Protein AF-A0A1Q9VTN0-F1 (afdb_monomer)

Secondary structure (DSSP, 8-state):
---------------------------------------------------------------PPPP-HHHHHHHHHHHHHHHHHHHHHHTT------S-S--TTHHHHHHHHHHHHHHHHHHHHHHHS----TTS----HHHHHHHHHHHHHHHHHHHHHHHH-HHHHHHHHHHHHHHHHS--TT--------

pLDDT: mean 72.13, std 16.42, range [38.53, 97.12]

Sequence (194 aa):
MKIARSTRGAAAPSRADGAAAPAEGAAADAATTGGPTDADLVDAATTDASSSDAATRDDDAVPAARPSRRLEVGSALVALAVLGTLAFLARRIEVRAETGGIDPRWWPELLGTVGAALAVALLVVAVVRPSDRGDLEATTRSGVVRLVATVALAAGYLVLWPLVGFLVATPVFLLAAVVLFAPAAGGRSSSSRC

Solvent-accessible surface area (backbone atoms only — not comparable to full-atom values): 12958 Å² total; per-residue (Å²): 138,85,84,84,80,81,89,80,75,93,79,88,85,75,93,75,88,84,76,92,77,85,91,80,90,81,90,80,85,85,83,90,79,89,83,88,80,79,88,84,83,83,82,83,88,85,93,72,86,80,80,77,78,78,67,80,73,71,79,79,70,71,75,76,62,79,83,54,68,68,57,53,46,48,51,22,50,51,46,28,52,54,22,44,48,44,30,55,53,31,73,66,64,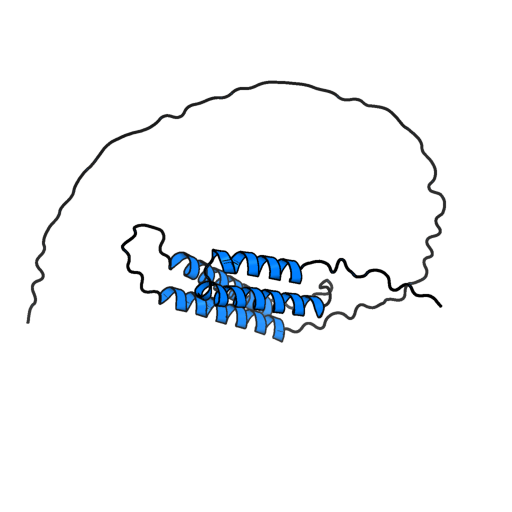84,73,85,86,78,67,100,63,85,60,81,46,53,60,50,32,51,52,12,49,55,45,24,52,50,20,50,51,48,36,50,46,56,71,73,49,83,82,83,58,94,83,54,77,62,86,47,71,67,57,54,52,51,49,54,51,51,52,52,49,52,53,48,44,66,63,43,25,84,76,63,36,66,84,55,36,48,58,54,48,50,53,51,50,48,66,72,66,48,73,77,91,70,78,73,76,85,82,71,88,130

Radius of gyration: 32.2 Å; Cα contacts (8 Å, |Δi|>4): 75; chains: 1; bounding box: 93×88×57 Å

Foldseek 3Di:
DDDDDDDDDDDDDDDDDDDDDDDDDDDDDDYDDDDDDDDDDDDDDDPDDPPPPPPPPDDPPVPQADDDLVVQLVVLVVQLVVLLVQLVVLVVDDDPPPDPDDDPSVVSNVSSVVSNVVSVVSNCCSVPDDDPCPPDDHPDPLNVVLVVQLVVLVVVLVVVCVVPHDVVSPVVSVVSVCVSPPDPPPPPDPPDDD

Mean predicted aligned error: 18.16 Å

Structure (mmCIF, N/CA/C/O backbone):
data_AF-A0A1Q9VTN0-F1
#
_entry.id   AF-A0A1Q9VTN0-F1
#
loop_
_atom_site.group_PDB
_atom_site.id
_atom_site.type_symbol
_atom_site.label_atom_id
_atom_site.label_alt_id
_atom_site.label_comp_id
_atom_site.label_asym_id
_atom_site.label_entity_id
_atom_site.label_seq_id
_atom_site.pdbx_PDB_ins_code
_atom_site.Cartn_x
_atom_site.Cartn_y
_atom_site.Cartn_z
_atom_site.occupancy
_atom_site.B_iso_or_equiv
_atom_site.auth_seq_id
_atom_site.auth_comp_id
_atom_site.auth_asym_id
_atom_site.auth_atom_id
_atom_site.pdbx_PDB_model_num
ATOM 1 N N . MET A 1 1 ? -37.278 41.229 3.502 1.00 48.78 1 MET A N 1
ATOM 2 C CA . MET A 1 1 ? -37.476 40.739 4.884 1.00 48.78 1 MET A CA 1
ATOM 3 C C . MET A 1 1 ? -36.096 40.618 5.525 1.00 48.78 1 MET A C 1
ATOM 5 O O . MET A 1 1 ? -35.275 39.852 5.043 1.00 48.78 1 MET A O 1
ATOM 9 N N . LYS A 1 2 ? -35.778 41.523 6.455 1.00 49.03 2 LYS A N 1
ATOM 10 C CA . LYS A 1 2 ? -34.419 41.894 6.887 1.00 49.03 2 LYS A CA 1
ATOM 11 C C . LYS A 1 2 ? -34.169 41.270 8.262 1.00 49.03 2 LYS A C 1
ATOM 13 O O . LYS A 1 2 ? -34.766 41.714 9.235 1.00 49.03 2 LYS A O 1
ATOM 18 N N . ILE A 1 3 ? -33.358 40.215 8.335 1.00 59.81 3 ILE A N 1
ATOM 19 C CA . ILE A 1 3 ? -33.050 39.538 9.602 1.00 59.81 3 ILE A CA 1
ATOM 20 C C . ILE A 1 3 ? -31.808 40.196 10.203 1.00 59.81 3 ILE A C 1
ATOM 22 O O . ILE A 1 3 ? -30.694 40.028 9.711 1.00 59.81 3 ILE A O 1
ATOM 26 N N . ALA A 1 4 ? -32.030 40.982 11.256 1.00 65.38 4 ALA A N 1
ATOM 27 C CA . ALA A 1 4 ? -30.999 41.577 12.090 1.00 65.38 4 ALA A CA 1
ATOM 28 C C . ALA A 1 4 ? -30.293 40.481 12.905 1.00 65.38 4 ALA A C 1
ATOM 30 O O . ALA A 1 4 ? -30.914 39.846 13.758 1.00 65.38 4 ALA A O 1
ATOM 31 N N . ARG A 1 5 ? -28.995 40.255 12.665 1.00 66.88 5 ARG A N 1
ATOM 32 C CA . ARG A 1 5 ? -28.153 39.474 13.582 1.00 66.88 5 ARG A CA 1
ATOM 33 C C . ARG A 1 5 ? -27.449 40.413 14.548 1.00 66.88 5 ARG A C 1
ATOM 35 O O . ARG A 1 5 ? -26.605 41.216 14.170 1.00 66.88 5 ARG A O 1
ATOM 42 N N . SER A 1 6 ? -27.882 40.279 15.794 1.00 71.00 6 SER A N 1
ATOM 43 C CA . SER A 1 6 ? -27.373 40.907 17.002 1.00 71.00 6 SER A CA 1
ATOM 44 C C . SER A 1 6 ? -25.897 40.570 17.223 1.00 71.00 6 SER A C 1
ATOM 46 O O . SER A 1 6 ? -25.513 39.407 17.318 1.00 71.00 6 SER A O 1
ATOM 48 N N . THR A 1 7 ? -25.089 41.620 17.321 1.00 71.00 7 THR A N 1
ATOM 49 C CA . THR A 1 7 ? -23.728 41.630 17.854 1.00 71.00 7 THR A CA 1
ATOM 50 C C . THR A 1 7 ? -23.779 41.466 19.373 1.00 71.00 7 THR A C 1
ATOM 52 O O . THR A 1 7 ? -24.263 42.348 20.083 1.00 71.00 7 THR A O 1
ATOM 55 N N . ARG A 1 8 ? -23.285 40.339 19.881 1.00 64.00 8 ARG A N 1
ATOM 56 C CA . ARG A 1 8 ? -23.094 40.061 21.311 1.00 64.00 8 ARG A CA 1
ATOM 57 C C . ARG A 1 8 ? -21.925 39.077 21.381 1.00 64.00 8 ARG A C 1
ATOM 59 O O . ARG A 1 8 ? -21.977 38.063 20.705 1.00 64.00 8 ARG A O 1
ATOM 66 N N . GLY A 1 9 ? -20.826 39.272 22.082 1.00 61.34 9 GLY A N 1
ATOM 67 C CA . GLY A 1 9 ? -20.302 40.320 22.939 1.00 61.34 9 GLY A CA 1
ATOM 68 C C . GLY A 1 9 ? -18.912 39.804 23.325 1.00 61.34 9 GLY A C 1
ATOM 69 O O . GLY A 1 9 ? -18.735 38.600 23.508 1.00 61.34 9 GLY A O 1
ATOM 70 N N . ALA A 1 10 ? -17.920 40.686 23.349 1.00 58.38 10 ALA A N 1
ATOM 71 C CA . ALA A 1 10 ? -16.559 40.355 23.735 1.00 58.38 10 ALA A CA 1
ATOM 72 C C . ALA A 1 10 ? -16.514 39.811 25.174 1.00 58.38 10 ALA A C 1
ATOM 74 O O . ALA A 1 10 ? -17.055 40.433 26.085 1.00 58.38 10 ALA A O 1
ATOM 75 N N . ALA A 1 11 ? -15.829 38.687 25.370 1.00 59.50 11 ALA A N 1
ATOM 76 C CA . ALA A 1 11 ? -15.400 38.213 26.678 1.00 59.50 11 ALA A CA 1
ATOM 77 C C . ALA A 1 11 ? -13.959 37.707 26.550 1.00 59.50 11 ALA A C 1
ATOM 79 O O . ALA A 1 11 ? -13.711 36.594 26.095 1.00 59.50 11 ALA A O 1
ATOM 80 N N . ALA A 1 12 ? -13.013 38.574 26.913 1.00 60.06 12 ALA A N 1
ATOM 81 C CA . ALA A 1 12 ? -11.648 38.192 27.241 1.00 60.06 12 ALA A CA 1
ATOM 82 C C . ALA A 1 12 ? -11.603 37.756 28.711 1.00 60.06 12 ALA A C 1
ATOM 84 O O . ALA A 1 12 ? -12.126 38.456 29.579 1.00 60.06 12 ALA A O 1
ATOM 85 N N . PRO A 1 13 ? -11.004 36.598 28.986 1.00 62.84 13 PRO A N 1
ATOM 86 C CA . PRO A 1 13 ? -10.074 36.469 30.111 1.00 62.84 13 PRO A CA 1
ATOM 87 C C . PRO A 1 13 ? -8.871 35.603 29.681 1.00 62.84 13 PRO A C 1
ATOM 89 O O . PRO A 1 13 ? -8.958 34.841 28.729 1.00 62.84 13 PRO A O 1
ATOM 92 N N . SER A 1 14 ? -7.701 35.585 30.295 1.00 65.06 14 SER A N 1
ATOM 93 C CA . SER A 1 14 ? -7.085 36.273 31.420 1.00 65.06 14 SER A CA 1
ATOM 94 C C . SER A 1 14 ? -5.605 35.909 31.271 1.00 65.06 14 SER A C 1
ATOM 96 O O . SER A 1 14 ? -5.289 34.748 31.009 1.00 65.06 14 SER A O 1
ATOM 98 N N . ARG A 1 15 ? -4.694 36.873 31.415 1.00 58.28 15 ARG A N 1
ATOM 99 C CA . ARG A 1 15 ? -3.273 36.568 31.626 1.00 58.28 15 ARG A CA 1
ATOM 100 C C . ARG A 1 15 ? -3.126 35.807 32.950 1.00 58.28 15 ARG A C 1
ATOM 102 O O . ARG A 1 15 ? -3.655 36.253 33.962 1.00 58.28 15 ARG A O 1
ATOM 109 N N . ALA A 1 16 ? -2.403 34.699 32.910 1.00 59.84 16 ALA A N 1
ATOM 110 C CA . ALA A 1 16 ? -1.631 34.127 34.010 1.00 59.84 16 ALA A CA 1
ATOM 111 C C . ALA A 1 16 ? -0.371 33.581 33.315 1.00 59.84 16 ALA A C 1
ATOM 113 O O . ALA A 1 16 ? -0.488 32.734 32.435 1.00 59.84 16 ALA A O 1
ATOM 114 N N . ASP A 1 17 ? 0.773 34.261 33.344 1.00 57.09 17 ASP A N 1
ATOM 115 C CA . ASP A 1 17 ? 1.704 34.448 34.466 1.00 57.09 17 ASP A CA 1
ATOM 116 C C . ASP A 1 17 ? 2.084 33.132 35.159 1.00 57.09 17 ASP A C 1
ATOM 118 O O . ASP A 1 17 ? 1.274 32.506 35.837 1.00 57.09 17 ASP A O 1
ATOM 122 N N . GLY A 1 18 ? 3.360 32.765 34.999 1.00 51.12 18 GLY A N 1
ATOM 123 C CA . GLY A 1 18 ? 4.047 31.680 35.704 1.00 51.12 18 GLY A CA 1
ATOM 124 C C . GLY A 1 18 ? 4.436 30.524 34.776 1.00 51.12 18 GLY A C 1
ATOM 125 O O . GLY A 1 18 ? 3.605 29.993 34.058 1.00 51.12 18 GLY A O 1
ATOM 126 N N . ALA A 1 19 ? 5.669 30.040 34.718 1.00 52.41 19 ALA A N 1
ATOM 127 C CA . ALA A 1 19 ? 6.903 30.433 35.371 1.00 52.41 19 ALA A CA 1
ATOM 128 C C . ALA A 1 19 ? 8.048 29.818 34.552 1.00 52.41 19 ALA A C 1
ATOM 130 O O . ALA A 1 19 ? 7.946 28.686 34.078 1.00 52.41 19 ALA A O 1
ATOM 131 N N . ALA A 1 20 ? 9.130 30.572 34.387 1.00 50.91 20 ALA A N 1
ATOM 132 C CA . ALA A 1 20 ? 10.398 30.043 33.918 1.00 50.91 20 ALA A CA 1
ATOM 133 C C . ALA A 1 20 ? 10.937 29.037 34.948 1.00 50.91 20 ALA A C 1
ATOM 135 O O . ALA A 1 20 ? 11.020 29.360 36.133 1.00 50.91 20 ALA A O 1
ATOM 136 N N . ALA A 1 21 ? 11.320 27.846 34.489 1.00 54.28 21 ALA A N 1
ATOM 137 C CA . ALA A 1 21 ? 12.170 26.929 35.238 1.00 54.28 21 ALA A CA 1
ATOM 138 C C . ALA A 1 21 ? 13.562 26.898 34.574 1.00 54.28 21 ALA A C 1
ATOM 140 O O . ALA A 1 21 ? 13.644 26.947 33.343 1.00 54.28 21 ALA A O 1
ATOM 141 N N . PRO A 1 22 ? 14.642 26.899 35.373 1.00 61.69 22 PRO A N 1
ATOM 142 C CA . PRO A 1 22 ? 15.994 27.198 34.923 1.00 61.69 22 PRO A CA 1
ATOM 143 C C . PRO A 1 22 ? 16.691 26.017 34.244 1.00 61.69 22 PRO A C 1
ATOM 145 O O . PRO A 1 22 ? 16.379 24.850 34.465 1.00 61.69 22 PRO A O 1
ATOM 148 N N . ALA A 1 23 ? 17.690 26.380 33.443 1.00 53.25 23 ALA A N 1
ATOM 149 C CA . ALA A 1 23 ? 18.749 25.506 32.983 1.00 53.25 23 ALA A CA 1
ATOM 150 C C . ALA A 1 23 ? 19.682 25.132 34.149 1.00 53.25 23 ALA A C 1
ATOM 152 O O . ALA A 1 23 ? 20.213 26.007 34.830 1.00 53.25 23 ALA A O 1
ATOM 153 N N . GLU A 1 24 ? 19.915 23.836 34.314 1.00 52.59 24 GLU A N 1
ATOM 154 C CA . GLU A 1 24 ? 20.944 23.215 35.154 1.00 52.59 24 GLU A CA 1
ATOM 155 C C . GLU A 1 24 ? 21.446 22.038 34.286 1.00 52.59 24 GLU A C 1
ATOM 157 O O . GLU A 1 24 ? 20.656 21.191 33.887 1.00 52.59 24 GLU A O 1
ATOM 162 N N . GLY A 1 25 ? 22.664 21.964 33.748 1.00 50.94 25 GLY A N 1
ATOM 163 C CA . GLY A 1 25 ? 23.934 22.473 34.236 1.00 50.94 25 GLY A CA 1
ATOM 164 C C . GLY A 1 25 ? 24.665 21.358 34.981 1.00 50.94 25 GLY A C 1
ATOM 165 O O . GLY A 1 25 ? 24.693 21.392 36.198 1.00 50.94 25 GLY A O 1
ATOM 166 N N . ALA A 1 26 ? 25.254 20.382 34.279 1.00 49.38 26 ALA A N 1
ATOM 167 C CA . ALA A 1 26 ? 26.279 19.510 34.863 1.00 49.38 26 ALA A CA 1
ATOM 168 C C . ALA A 1 26 ? 27.157 18.871 33.777 1.00 49.38 26 ALA A C 1
ATOM 170 O O . ALA A 1 26 ? 26.822 17.853 33.174 1.00 49.38 26 ALA A O 1
ATOM 171 N N . ALA A 1 27 ? 28.296 19.517 33.544 1.00 50.50 27 ALA A N 1
ATOM 172 C CA . ALA A 1 27 ? 29.502 18.902 33.022 1.00 50.50 27 ALA A CA 1
ATOM 173 C C . ALA A 1 27 ? 30.179 18.062 34.123 1.00 50.50 27 ALA A C 1
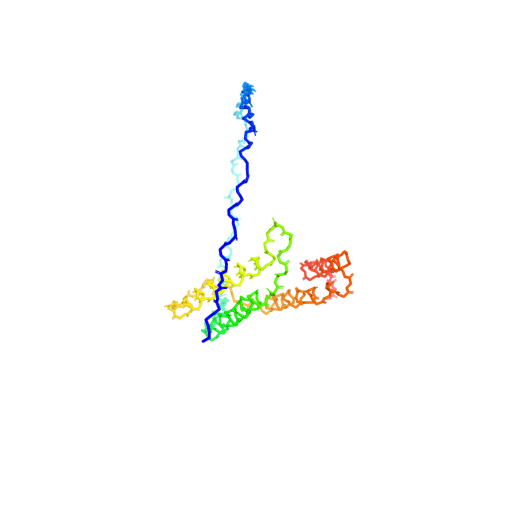ATOM 175 O O . ALA A 1 27 ? 30.246 18.508 35.266 1.00 50.50 27 ALA A O 1
ATOM 176 N N . ALA A 1 28 ? 30.700 16.891 33.762 1.00 51.84 28 ALA A N 1
ATOM 177 C CA . ALA A 1 28 ? 31.818 16.187 34.404 1.00 51.84 28 ALA A CA 1
ATOM 178 C C . ALA A 1 28 ? 32.230 15.074 33.414 1.00 51.84 28 ALA A C 1
ATOM 180 O O . ALA A 1 28 ? 31.458 14.151 33.184 1.00 51.84 28 ALA A O 1
ATOM 181 N N . ASP A 1 29 ? 33.216 15.255 32.542 1.00 43.50 29 ASP A N 1
ATOM 182 C CA . ASP A 1 29 ? 34.653 15.395 32.788 1.00 43.50 29 ASP A CA 1
ATOM 183 C C . ASP A 1 29 ? 35.359 14.058 33.095 1.00 43.50 29 ASP A C 1
ATOM 185 O O . ASP A 1 29 ? 34.911 13.254 33.908 1.00 43.50 29 ASP A O 1
ATOM 189 N N . ALA A 1 30 ? 36.506 13.925 32.428 1.00 46.50 30 ALA A N 1
ATOM 190 C CA . ALA A 1 30 ? 37.679 13.127 32.765 1.00 46.50 30 ALA A CA 1
ATOM 191 C C . ALA A 1 30 ? 37.743 11.598 32.503 1.00 46.50 30 ALA A C 1
ATOM 193 O O . ALA A 1 30 ? 37.092 10.778 33.143 1.00 46.50 30 ALA A O 1
ATOM 194 N N . ALA A 1 31 ? 38.773 11.279 31.699 1.00 47.91 31 ALA A N 1
ATOM 195 C CA . ALA A 1 31 ? 39.887 10.368 32.023 1.00 47.91 31 ALA A CA 1
ATOM 196 C C . ALA A 1 31 ? 39.808 8.916 31.491 1.00 47.91 31 ALA A C 1
ATOM 198 O O . ALA A 1 31 ? 38.954 8.139 31.891 1.00 47.91 31 ALA A O 1
ATOM 199 N N . THR A 1 32 ? 40.679 8.539 30.532 1.00 46.62 32 THR A N 1
ATOM 200 C CA . THR A 1 32 ? 42.027 7.919 30.759 1.00 46.62 32 THR A CA 1
ATOM 201 C C . THR A 1 32 ? 41.894 6.397 30.546 1.00 46.62 32 THR A C 1
ATOM 203 O O . THR A 1 32 ? 40.985 5.800 31.093 1.00 46.62 32 THR A O 1
ATOM 206 N N . THR A 1 33 ? 42.622 5.643 29.713 1.00 46.72 33 THR A N 1
ATOM 207 C CA . THR A 1 33 ? 44.046 5.540 29.307 1.00 46.72 33 THR A CA 1
ATOM 208 C C . THR A 1 33 ? 44.023 4.587 28.089 1.00 46.72 33 THR A C 1
ATOM 210 O O . THR A 1 33 ? 43.224 3.658 28.082 1.00 46.72 33 THR A O 1
ATOM 213 N N . GLY A 1 34 ? 44.725 4.798 26.975 1.00 43.09 34 GLY A N 1
ATOM 214 C CA . GLY A 1 34 ? 46.152 4.505 26.826 1.00 43.09 34 GLY A CA 1
ATOM 215 C C . GLY A 1 34 ? 46.440 2.995 26.780 1.00 43.09 34 GLY A C 1
ATOM 216 O O . GLY A 1 34 ? 46.314 2.321 27.796 1.00 43.09 34 GLY A O 1
ATOM 217 N N . GLY A 1 35 ? 46.879 2.493 25.621 1.00 38.53 35 GLY A N 1
ATOM 218 C CA . GLY A 1 35 ? 47.480 1.162 25.506 1.00 38.53 35 GLY A CA 1
ATOM 219 C C . GLY A 1 35 ? 47.666 0.662 24.068 1.00 38.53 35 GLY A C 1
ATOM 220 O O . GLY A 1 35 ? 46.769 -0.005 23.561 1.00 38.53 35 GLY A O 1
ATOM 221 N N . PRO A 1 36 ? 48.807 0.953 23.414 1.00 65.19 36 PRO A N 1
ATOM 222 C CA . PRO A 1 36 ? 49.277 0.221 22.245 1.00 65.19 36 PRO A CA 1
ATOM 223 C C . PRO A 1 36 ? 49.999 -1.057 22.696 1.00 65.19 36 PRO A C 1
ATOM 225 O O . PRO A 1 36 ? 50.680 -1.072 23.723 1.00 65.19 36 PRO A O 1
ATOM 228 N N . THR A 1 37 ? 49.891 -2.130 21.923 1.00 55.09 37 THR A N 1
ATOM 229 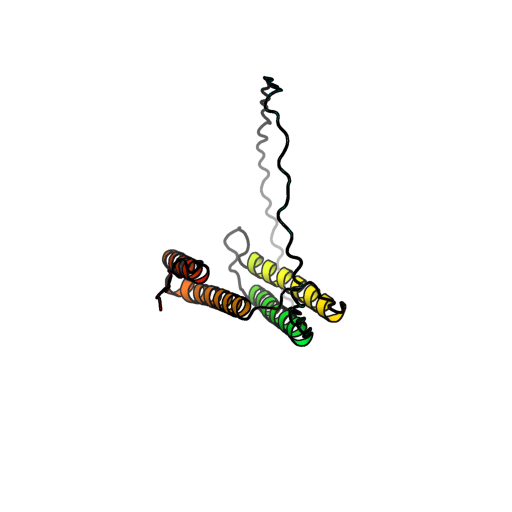C CA . THR A 1 37 ? 50.902 -3.191 21.941 1.00 55.09 37 THR A CA 1
ATOM 230 C C . THR A 1 37 ? 51.041 -3.718 20.527 1.00 55.09 37 THR A C 1
ATOM 232 O O . THR A 1 37 ? 50.188 -4.437 20.012 1.00 55.09 37 THR A O 1
ATOM 235 N N . ASP A 1 38 ? 52.105 -3.231 19.898 1.00 57.81 38 ASP A N 1
ATOM 236 C CA . ASP A 1 38 ? 52.761 -3.846 18.760 1.00 57.81 38 ASP A CA 1
ATOM 237 C C . ASP A 1 38 ? 53.152 -5.296 19.070 1.00 57.81 38 ASP A C 1
ATOM 239 O O . ASP A 1 38 ? 53.343 -5.665 20.228 1.00 57.81 38 ASP A O 1
ATOM 243 N N . ALA A 1 39 ? 53.395 -6.029 17.983 1.00 46.56 39 ALA A N 1
ATOM 244 C CA . ALA A 1 39 ? 54.237 -7.218 17.912 1.00 46.56 39 ALA A CA 1
ATOM 245 C C . ALA A 1 39 ? 53.677 -8.484 18.581 1.00 46.56 39 ALA A C 1
ATOM 247 O O . ALA A 1 39 ? 53.755 -8.682 19.786 1.00 46.56 39 ALA A O 1
ATOM 248 N N . ASP A 1 40 ? 53.178 -9.420 17.774 1.00 42.56 40 ASP A N 1
ATOM 249 C CA . ASP A 1 40 ? 54.064 -10.419 17.162 1.00 42.56 40 ASP A CA 1
ATOM 250 C C . ASP A 1 40 ? 53.274 -11.435 16.319 1.00 42.56 40 ASP A C 1
ATOM 252 O O . ASP A 1 40 ? 52.074 -11.618 16.512 1.00 42.56 40 ASP A O 1
ATOM 256 N N . LEU A 1 41 ? 54.011 -12.141 15.451 1.00 54.69 41 LEU A N 1
ATOM 257 C CA . LEU A 1 41 ? 53.638 -13.288 14.594 1.00 54.69 41 LEU A CA 1
ATOM 258 C C . LEU A 1 41 ? 53.166 -12.871 13.192 1.00 54.69 41 LEU A C 1
ATOM 260 O O . LEU A 1 41 ? 51.987 -12.627 12.962 1.00 54.69 41 LEU A O 1
ATOM 264 N N . VAL A 1 42 ? 54.057 -12.583 12.233 1.00 55.44 42 VAL A N 1
ATOM 265 C CA . VAL A 1 42 ? 55.185 -13.366 11.658 1.00 55.44 42 VAL A CA 1
ATOM 266 C C . VAL A 1 42 ? 54.722 -14.606 10.864 1.00 55.44 42 VAL A C 1
ATOM 268 O O . VAL A 1 42 ? 53.922 -15.396 11.348 1.00 55.44 42 VAL A O 1
ATOM 271 N N . ASP A 1 43 ? 55.312 -14.728 9.667 1.00 48.19 43 ASP A N 1
ATOM 272 C CA . ASP A 1 43 ? 55.328 -15.816 8.669 1.00 48.19 43 ASP A CA 1
ATOM 273 C C . ASP A 1 43 ? 54.109 -15.964 7.742 1.00 48.19 43 ASP A C 1
ATOM 275 O O . ASP A 1 43 ? 53.023 -16.367 8.133 1.00 48.19 43 ASP A O 1
ATOM 279 N N . ALA A 1 44 ? 54.159 -15.506 6.486 1.00 47.25 44 ALA A N 1
ATOM 280 C CA . ALA A 1 44 ? 55.029 -15.905 5.369 1.00 47.25 44 ALA A CA 1
ATOM 281 C C . ALA A 1 44 ? 54.817 -17.356 4.898 1.00 47.25 44 ALA A C 1
ATOM 283 O O . ALA A 1 44 ? 55.022 -18.315 5.627 1.00 47.25 44 ALA A O 1
ATOM 284 N N . ALA A 1 45 ? 54.505 -17.452 3.602 1.00 50.53 45 ALA A N 1
ATOM 285 C CA . ALA A 1 45 ? 54.583 -18.634 2.749 1.00 50.53 45 ALA A CA 1
ATOM 286 C C . ALA A 1 45 ? 53.562 -19.761 3.001 1.00 50.53 45 ALA A C 1
ATOM 288 O O . ALA A 1 45 ? 53.787 -20.679 3.777 1.00 50.53 45 ALA A O 1
ATOM 289 N N . THR A 1 46 ? 52.483 -19.755 2.212 1.00 50.00 46 THR A N 1
ATOM 290 C CA . THR A 1 46 ? 52.173 -20.814 1.225 1.00 50.00 46 THR A CA 1
ATOM 291 C C . THR A 1 46 ? 51.022 -20.304 0.353 1.00 50.00 46 THR A C 1
ATOM 293 O O . THR A 1 46 ? 49.852 -20.556 0.623 1.00 50.00 46 THR A O 1
ATOM 296 N N . THR A 1 47 ? 51.355 -19.544 -0.690 1.00 50.06 47 THR A N 1
ATOM 297 C CA . THR A 1 47 ? 50.438 -19.296 -1.811 1.00 50.06 47 THR A CA 1
ATOM 298 C C . THR A 1 47 ? 51.006 -20.056 -2.993 1.00 50.06 47 THR A C 1
ATOM 300 O O . THR A 1 47 ? 51.626 -19.469 -3.873 1.00 50.06 47 THR A O 1
ATOM 303 N N . ASP A 1 48 ? 50.858 -21.377 -2.956 1.00 47.69 48 ASP A N 1
ATOM 304 C CA . ASP A 1 48 ? 51.186 -22.239 -4.081 1.00 47.69 48 ASP A CA 1
ATOM 305 C C . ASP A 1 48 ? 49.930 -22.990 -4.523 1.00 47.69 48 ASP A C 1
ATOM 307 O O . ASP A 1 48 ? 49.274 -23.682 -3.747 1.00 47.69 48 ASP A O 1
ATOM 311 N N . ALA A 1 49 ? 49.607 -22.782 -5.797 1.00 53.06 49 ALA A N 1
ATOM 312 C CA . ALA A 1 49 ? 48.894 -23.699 -6.672 1.00 53.06 49 ALA A CA 1
ATOM 313 C C . ALA A 1 49 ? 47.611 -24.363 -6.125 1.00 53.06 49 ALA A C 1
ATOM 315 O O . ALA A 1 49 ? 47.565 -25.562 -5.861 1.00 53.06 49 ALA A O 1
ATOM 316 N N . SER A 1 50 ? 46.499 -23.622 -6.138 1.00 46.44 50 SER A N 1
ATOM 317 C CA . SER A 1 50 ? 45.243 -24.221 -6.606 1.00 46.44 50 SER A CA 1
ATOM 318 C C . SER A 1 50 ? 44.970 -23.707 -8.004 1.00 46.44 50 SER A C 1
ATOM 320 O O . SER A 1 50 ? 44.502 -22.589 -8.210 1.00 46.44 50 SER A O 1
ATOM 322 N N . SER A 1 51 ? 45.360 -24.553 -8.950 1.00 52.44 51 SER A N 1
ATOM 323 C CA . SER A 1 51 ? 44.982 -24.580 -10.351 1.00 52.44 51 SER A CA 1
ATOM 324 C C . SER A 1 51 ? 43.533 -24.131 -10.506 1.00 52.44 51 SER A C 1
ATOM 326 O O . SER A 1 51 ? 42.597 -24.891 -10.260 1.00 52.44 51 SER A O 1
ATOM 328 N N . SER A 1 52 ? 43.368 -22.863 -10.876 1.00 52.31 52 SER A N 1
ATOM 329 C CA . SER A 1 52 ? 42.101 -22.321 -11.335 1.00 52.31 52 SER A CA 1
ATOM 330 C C . SER A 1 52 ? 41.806 -23.006 -12.659 1.00 52.31 52 SER A C 1
ATOM 332 O O . SER A 1 52 ? 42.331 -22.635 -13.710 1.00 52.31 52 SER A O 1
ATOM 334 N N . ASP A 1 53 ? 41.048 -24.090 -12.549 1.00 50.66 53 ASP A N 1
ATOM 335 C CA . ASP A 1 53 ? 40.356 -24.786 -13.615 1.00 50.66 53 ASP A CA 1
ATOM 336 C C . ASP A 1 53 ? 39.408 -23.779 -14.277 1.00 50.66 53 ASP A C 1
ATOM 338 O O . ASP A 1 53 ? 38.228 -23.653 -13.947 1.00 50.66 53 ASP A O 1
ATOM 342 N N . ALA A 1 54 ? 39.982 -22.975 -15.172 1.00 50.41 54 ALA A N 1
ATOM 343 C CA . ALA A 1 54 ? 39.295 -22.085 -16.090 1.00 50.41 54 ALA A CA 1
ATOM 344 C C . ALA A 1 54 ? 38.644 -22.918 -17.204 1.00 50.41 54 ALA A C 1
ATOM 346 O O . ALA A 1 54 ? 38.819 -22.657 -18.393 1.00 50.41 54 ALA A O 1
ATOM 347 N N . ALA A 1 55 ? 37.885 -23.939 -16.800 1.00 53.47 55 ALA A N 1
ATOM 348 C CA . ALA A 1 55 ? 36.809 -24.467 -17.599 1.00 53.47 55 ALA A CA 1
ATOM 349 C C . ALA A 1 55 ? 35.832 -23.308 -17.802 1.00 53.47 55 ALA A C 1
ATOM 351 O O . ALA A 1 55 ? 35.166 -22.847 -16.871 1.00 53.47 55 ALA A O 1
ATOM 352 N N . THR A 1 56 ? 35.834 -22.803 -19.029 1.00 51.34 56 THR A N 1
ATOM 353 C CA . THR A 1 56 ? 34.750 -22.079 -19.680 1.00 51.34 56 THR A CA 1
ATOM 354 C C . THR A 1 56 ? 33.405 -22.629 -19.203 1.00 51.34 56 THR A C 1
ATOM 356 O O . THR A 1 56 ? 32.893 -23.605 -19.750 1.00 51.34 56 THR A O 1
ATOM 359 N N . ARG A 1 57 ? 32.845 -22.031 -18.142 1.00 54.59 57 ARG A N 1
ATOM 360 C CA . ARG A 1 57 ? 31.407 -22.086 -17.898 1.00 54.59 57 ARG A CA 1
ATOM 361 C C . ARG A 1 57 ? 30.824 -21.257 -19.018 1.00 54.59 57 ARG A C 1
ATOM 363 O O . ARG A 1 57 ? 30.865 -20.032 -18.949 1.00 54.59 57 ARG A O 1
ATOM 370 N N . ASP A 1 58 ? 30.423 -21.960 -20.071 1.00 46.50 58 ASP A N 1
ATOM 371 C CA . ASP A 1 58 ? 29.532 -21.433 -21.084 1.00 46.50 58 ASP A CA 1
ATOM 372 C C . ASP A 1 58 ? 28.476 -20.585 -20.394 1.00 46.50 58 ASP A C 1
ATOM 374 O O . ASP A 1 58 ? 27.903 -20.968 -19.370 1.00 46.50 58 ASP A O 1
ATOM 378 N N . ASP A 1 59 ? 28.300 -19.409 -20.968 1.00 49.25 59 ASP A N 1
ATOM 379 C CA . ASP A 1 59 ? 27.290 -18.437 -20.652 1.00 49.25 59 ASP A CA 1
ATOM 380 C C . ASP A 1 59 ? 25.921 -19.120 -20.505 1.00 49.25 59 ASP A C 1
ATOM 382 O O . ASP A 1 59 ? 25.160 -19.264 -21.465 1.00 49.25 59 ASP A O 1
ATOM 386 N N . ASP A 1 60 ? 25.563 -19.480 -19.270 1.00 51.12 60 ASP A N 1
ATOM 387 C CA . ASP A 1 60 ? 24.179 -19.497 -18.815 1.00 51.12 60 ASP A CA 1
ATOM 388 C C . ASP A 1 60 ? 23.706 -18.045 -18.909 1.00 51.12 60 ASP A C 1
ATOM 390 O O . ASP A 1 60 ? 23.670 -17.303 -17.925 1.00 51.12 60 ASP A O 1
ATOM 394 N N . ALA A 1 61 ? 23.431 -17.604 -20.138 1.00 56.72 61 ALA A N 1
ATOM 395 C CA . ALA A 1 61 ? 22.876 -16.309 -20.455 1.00 56.72 61 ALA A CA 1
ATOM 396 C C . ALA A 1 61 ? 21.532 -16.229 -19.736 1.00 56.72 61 ALA A C 1
ATOM 398 O O . ALA A 1 61 ? 20.502 -16.677 -20.249 1.00 56.72 61 ALA A O 1
ATOM 399 N N . VAL A 1 62 ? 21.567 -15.710 -18.506 1.00 61.31 62 VAL A N 1
ATOM 400 C CA . VAL A 1 62 ? 20.396 -15.465 -17.677 1.00 61.31 62 VAL A CA 1
ATOM 401 C C . VAL A 1 62 ? 19.441 -14.679 -18.565 1.00 61.31 62 VAL A C 1
ATOM 403 O O . VAL A 1 62 ? 19.803 -13.588 -19.013 1.00 61.31 62 VAL A O 1
ATOM 406 N N . PRO A 1 63 ? 18.269 -15.237 -18.920 1.00 56.88 63 PRO A N 1
ATOM 407 C CA . PRO A 1 63 ? 17.414 -14.629 -19.920 1.00 56.88 63 PRO A CA 1
ATOM 408 C C . PRO A 1 63 ? 17.036 -13.233 -19.439 1.00 56.88 63 PRO A C 1
ATOM 410 O O . PRO A 1 63 ? 16.282 -13.082 -18.475 1.00 56.88 63 PRO A O 1
ATOM 413 N N . ALA A 1 64 ? 17.593 -12.219 -20.106 1.00 59.81 64 ALA A N 1
ATOM 414 C CA . ALA A 1 64 ? 17.365 -10.823 -19.781 1.00 59.81 64 ALA A CA 1
ATOM 415 C C . ALA A 1 64 ? 15.853 -10.574 -19.761 1.00 59.81 64 ALA A C 1
ATOM 417 O O . ALA A 1 64 ? 15.140 -10.824 -20.742 1.00 59.81 64 ALA A O 1
ATOM 418 N N . ALA A 1 65 ? 15.344 -10.149 -18.605 1.00 60.91 65 ALA A N 1
ATOM 419 C CA . ALA A 1 65 ? 13.915 -10.015 -18.389 1.00 60.91 65 ALA A CA 1
ATOM 420 C C . ALA A 1 65 ? 13.346 -8.975 -19.365 1.00 60.91 65 ALA A C 1
ATOM 422 O O . ALA A 1 65 ? 13.775 -7.822 -19.387 1.00 60.91 65 ALA A O 1
ATOM 423 N N . ARG A 1 66 ? 12.364 -9.370 -20.189 1.00 60.34 66 ARG A N 1
ATOM 424 C CA . ARG A 1 66 ? 11.744 -8.444 -21.147 1.00 60.34 66 ARG A CA 1
ATOM 425 C C . ARG A 1 66 ? 11.078 -7.282 -20.394 1.00 60.34 66 ARG A C 1
ATOM 427 O O . ARG A 1 66 ? 10.181 -7.530 -19.582 1.00 60.34 66 ARG A O 1
ATOM 434 N N . PRO A 1 67 ? 11.434 -6.021 -20.693 1.00 63.09 67 PRO A N 1
ATOM 435 C CA . PRO A 1 67 ? 10.813 -4.870 -20.057 1.00 63.09 67 PRO A CA 1
ATOM 436 C C . PRO A 1 67 ? 9.336 -4.790 -20.455 1.00 63.09 67 PRO A C 1
ATOM 438 O O . PRO A 1 67 ? 8.996 -4.694 -21.635 1.00 63.09 67 PRO A O 1
ATOM 441 N N . SER A 1 68 ? 8.433 -4.811 -19.470 1.00 73.00 68 SER A N 1
ATOM 442 C CA . SER A 1 68 ? 6.998 -4.627 -19.707 1.00 73.00 68 SER A CA 1
ATOM 443 C C . SER A 1 68 ? 6.525 -3.290 -19.133 1.00 73.00 68 SER A C 1
ATOM 445 O O . SER A 1 68 ? 5.995 -3.205 -18.028 1.00 73.00 68 SER A O 1
ATOM 447 N N . ARG A 1 69 ? 6.649 -2.218 -19.934 1.00 76.69 69 ARG A N 1
ATOM 448 C CA . ARG A 1 69 ? 6.086 -0.883 -19.617 1.00 76.69 69 ARG A CA 1
ATOM 449 C C . ARG A 1 69 ? 4.638 -0.950 -19.121 1.00 76.69 69 ARG A C 1
ATOM 451 O O . ARG A 1 69 ? 4.220 -0.147 -18.298 1.00 76.69 69 ARG A O 1
ATOM 458 N N . ARG A 1 70 ? 3.863 -1.919 -19.623 1.00 80.69 70 ARG A N 1
ATOM 459 C CA . ARG A 1 70 ? 2.462 -2.128 -19.236 1.00 80.69 70 ARG A CA 1
ATOM 460 C C . ARG A 1 70 ? 2.299 -2.471 -17.753 1.00 80.69 70 ARG A C 1
ATOM 462 O O . ARG A 1 70 ? 1.345 -1.992 -17.155 1.00 80.69 70 ARG A O 1
ATOM 469 N N . LEU A 1 71 ? 3.204 -3.258 -17.163 1.00 80.00 71 LEU A N 1
ATOM 470 C CA . LEU A 1 71 ? 3.138 -3.586 -15.735 1.00 80.00 71 LEU A CA 1
ATOM 471 C C . LEU A 1 71 ? 3.560 -2.404 -14.862 1.00 80.00 71 LEU A C 1
ATOM 473 O O . LEU A 1 71 ? 2.938 -2.183 -13.831 1.00 80.00 71 LEU A O 1
ATOM 477 N N . GLU A 1 72 ? 4.557 -1.625 -15.285 1.00 82.69 72 GLU A N 1
ATOM 478 C CA . GLU A 1 72 ? 5.004 -0.435 -14.545 1.00 82.69 72 GLU A CA 1
ATOM 479 C C . GLU A 1 72 ? 3.931 0.659 -14.530 1.00 82.69 72 GLU A C 1
ATOM 481 O O . GLU A 1 72 ? 3.590 1.195 -13.478 1.00 82.69 72 GLU A O 1
ATOM 486 N N . VAL A 1 73 ? 3.331 0.944 -15.688 1.00 85.75 73 VAL A N 1
ATOM 487 C CA . VAL A 1 73 ? 2.207 1.885 -15.776 1.00 85.75 73 VAL A CA 1
ATOM 488 C C . VAL A 1 73 ? 0.990 1.332 -15.036 1.00 85.75 73 VAL A C 1
ATOM 490 O O . VAL A 1 73 ? 0.330 2.067 -14.306 1.00 85.75 73 VAL A O 1
ATOM 493 N N . GLY A 1 74 ? 0.703 0.036 -15.180 1.00 87.31 74 GLY A N 1
ATOM 494 C CA . GLY A 1 74 ? -0.407 -0.618 -14.493 1.00 87.31 74 GLY A CA 1
ATOM 495 C C . GLY A 1 74 ? -0.291 -0.523 -12.972 1.00 87.31 74 GLY A C 1
ATOM 496 O O . GLY A 1 74 ? -1.253 -0.130 -12.315 1.00 87.31 74 GLY A O 1
ATOM 497 N N . SER A 1 75 ? 0.880 -0.818 -12.405 1.00 85.38 75 SER A N 1
ATOM 498 C CA . SER A 1 75 ? 1.098 -0.744 -10.957 1.00 85.38 75 SER A CA 1
ATOM 499 C C . SER A 1 75 ? 1.050 0.693 -10.439 1.00 85.38 75 SER A C 1
ATOM 501 O O . SER A 1 75 ? 0.429 0.933 -9.403 1.00 85.38 75 SER A O 1
ATOM 503 N N . ALA A 1 76 ? 1.612 1.657 -11.175 1.00 85.38 76 ALA A N 1
ATOM 504 C CA . ALA A 1 76 ? 1.532 3.072 -10.821 1.00 85.38 76 ALA A CA 1
ATOM 505 C C . ALA A 1 76 ? 0.082 3.588 -10.836 1.00 85.38 76 ALA A C 1
ATOM 507 O O . ALA A 1 76 ? -0.332 4.290 -9.913 1.00 85.38 76 ALA A O 1
ATOM 508 N N . LEU A 1 77 ? -0.720 3.190 -11.831 1.00 89.19 77 LEU A N 1
ATOM 509 C CA . LEU A 1 77 ? -2.144 3.529 -11.895 1.00 89.19 77 LEU A CA 1
ATOM 510 C C . LEU A 1 77 ? -2.942 2.895 -10.753 1.00 89.19 77 LEU A C 1
ATOM 512 O O . LEU A 1 77 ? -3.769 3.574 -10.146 1.00 89.19 77 LEU A O 1
ATOM 516 N N . VAL A 1 78 ? -2.685 1.625 -10.429 1.00 89.31 78 VAL A N 1
ATOM 517 C CA . VAL A 1 78 ? -3.333 0.949 -9.293 1.00 89.31 78 VAL A CA 1
ATOM 518 C C . VAL A 1 78 ? -2.974 1.646 -7.980 1.00 89.31 78 VAL A C 1
ATOM 520 O O . VAL A 1 78 ? -3.870 1.949 -7.193 1.00 89.31 78 VAL A O 1
ATOM 523 N N . ALA A 1 79 ? -1.695 1.960 -7.758 1.00 84.06 79 ALA A N 1
ATOM 524 C CA . ALA A 1 79 ? -1.252 2.685 -6.570 1.00 84.06 79 ALA A CA 1
ATOM 525 C C . ALA A 1 79 ? -1.930 4.058 -6.465 1.00 84.06 79 ALA A C 1
ATOM 527 O O . ALA A 1 79 ? -2.462 4.404 -5.410 1.00 84.06 79 ALA A O 1
ATOM 528 N N . LEU A 1 80 ? -1.981 4.809 -7.570 1.00 87.94 80 LEU A N 1
ATOM 529 C CA . LEU A 1 80 ? -2.631 6.116 -7.620 1.00 87.94 80 LEU A CA 1
ATOM 530 C C . LEU A 1 80 ? -4.134 6.019 -7.336 1.00 87.94 80 LEU A C 1
ATOM 532 O O . LEU A 1 80 ? -4.662 6.824 -6.572 1.00 87.94 80 LEU A O 1
ATOM 536 N N . ALA A 1 81 ? -4.819 5.026 -7.906 1.00 90.69 81 ALA A N 1
ATOM 537 C CA . ALA A 1 81 ? -6.243 4.808 -7.682 1.00 90.69 81 ALA A CA 1
ATOM 538 C C . ALA A 1 81 ? -6.540 4.467 -6.215 1.00 90.69 81 ALA A C 1
ATOM 540 O O . ALA A 1 81 ? -7.433 5.067 -5.615 1.00 90.69 81 ALA A O 1
ATOM 541 N N . VAL A 1 82 ? -5.775 3.551 -5.614 1.00 87.12 82 VAL A N 1
ATOM 542 C CA . VAL A 1 82 ? -5.952 3.145 -4.211 1.00 87.12 82 VAL A CA 1
ATOM 543 C C . VAL A 1 82 ? -5.673 4.314 -3.265 1.00 87.12 82 VAL A C 1
ATOM 545 O O . VAL A 1 82 ? -6.512 4.637 -2.425 1.00 87.12 82 VAL A O 1
ATOM 548 N N . LEU A 1 83 ? -4.534 4.990 -3.423 1.00 85.12 83 LEU A N 1
ATOM 549 C CA . LEU A 1 83 ? -4.114 6.082 -2.535 1.00 85.12 83 LEU A CA 1
ATOM 550 C C . LEU A 1 83 ? -4.973 7.337 -2.727 1.00 85.12 83 LEU A C 1
ATOM 552 O O . LEU A 1 83 ? -5.341 7.990 -1.752 1.00 85.12 83 LEU A O 1
ATOM 556 N N . GLY A 1 84 ? -5.379 7.630 -3.964 1.00 85.75 84 GLY A N 1
ATOM 557 C CA . GLY A 1 84 ? -6.337 8.690 -4.268 1.00 85.75 84 GLY A CA 1
ATOM 558 C C . GLY A 1 84 ? -7.717 8.417 -3.665 1.00 85.75 84 GLY A C 1
ATOM 559 O O . GLY A 1 84 ? -8.322 9.322 -3.086 1.00 85.75 84 GLY A O 1
ATOM 560 N N . THR A 1 85 ? -8.191 7.168 -3.724 1.00 87.44 85 THR A N 1
ATOM 561 C CA . THR A 1 85 ? -9.448 6.759 -3.073 1.00 87.44 85 THR A CA 1
ATOM 562 C C . THR A 1 85 ? -9.345 6.881 -1.558 1.00 87.44 85 THR A C 1
ATOM 564 O O . THR A 1 85 ? -10.254 7.426 -0.935 1.00 87.44 85 THR A O 1
ATOM 567 N N . LEU A 1 86 ? -8.228 6.452 -0.964 1.00 83.06 86 LEU A N 1
ATOM 568 C CA . LEU A 1 86 ? -7.967 6.596 0.469 1.00 83.06 86 LEU A CA 1
ATOM 569 C C . LEU A 1 86 ? -7.997 8.072 0.899 1.00 83.06 86 LEU A C 1
ATOM 571 O O . LEU A 1 86 ? -8.711 8.418 1.838 1.00 83.06 86 LEU A O 1
ATOM 575 N N . ALA A 1 87 ? -7.300 8.954 0.175 1.00 82.38 87 ALA A N 1
ATOM 576 C CA . ALA A 1 87 ? -7.304 10.396 0.436 1.00 82.38 87 ALA A CA 1
ATOM 577 C C . ALA A 1 87 ? -8.703 11.021 0.266 1.00 82.38 87 ALA A C 1
ATOM 579 O O . ALA A 1 87 ? -9.083 11.959 0.969 1.00 82.38 87 ALA A O 1
ATOM 580 N N . PHE A 1 88 ? -9.499 10.519 -0.679 1.00 88.88 88 PHE A N 1
ATOM 581 C CA . PHE A 1 88 ? -10.886 10.942 -0.847 1.00 88.88 88 PHE A CA 1
ATOM 582 C C . PHE A 1 88 ? -11.776 10.485 0.317 1.00 88.88 88 PHE A C 1
ATOM 584 O O . PHE A 1 88 ? -12.536 11.299 0.842 1.00 88.88 88 PHE A O 1
ATOM 591 N N . LEU A 1 89 ? -11.652 9.230 0.756 1.00 85.75 89 LEU A N 1
ATOM 592 C CA . LEU A 1 89 ? -12.401 8.683 1.891 1.00 85.75 89 LEU A CA 1
ATOM 593 C C . LEU A 1 89 ? -12.040 9.372 3.210 1.00 85.75 89 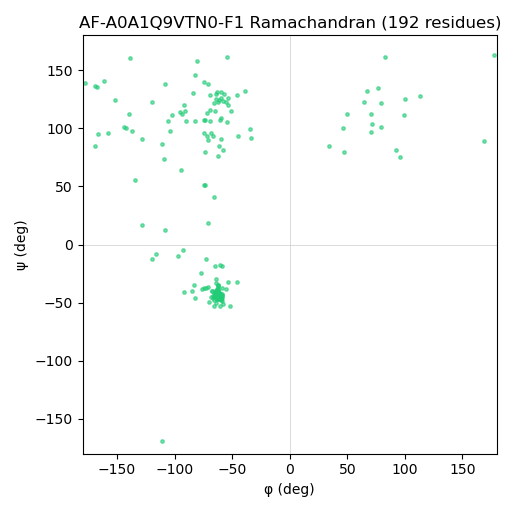LEU A C 1
ATOM 595 O O . LEU A 1 89 ? -12.937 9.673 3.992 1.00 85.75 89 LEU A O 1
ATOM 599 N N . ALA A 1 90 ? -10.761 9.684 3.431 1.00 81.38 90 ALA A N 1
ATOM 600 C CA . ALA A 1 90 ? -10.297 10.386 4.629 1.00 81.38 90 ALA A CA 1
ATOM 601 C C . ALA A 1 90 ? -11.029 11.724 4.837 1.00 81.38 90 ALA A C 1
ATOM 603 O O . ALA A 1 90 ? -11.428 12.058 5.951 1.00 81.38 90 ALA A O 1
ATOM 604 N N . ARG A 1 91 ? -11.306 12.450 3.746 1.00 84.62 91 ARG A N 1
ATOM 605 C CA . ARG A 1 91 ? -12.032 13.732 3.773 1.00 84.62 91 ARG A CA 1
ATOM 606 C C . ARG A 1 91 ? -13.529 13.599 4.065 1.00 84.62 91 ARG A C 1
ATOM 608 O O . ARG A 1 91 ? -14.185 14.606 4.313 1.00 84.62 91 ARG A O 1
ATOM 615 N N . ARG A 1 92 ? -14.087 12.386 4.006 1.00 86.31 92 ARG A N 1
ATOM 616 C CA . ARG A 1 92 ? -15.510 12.106 4.266 1.00 86.31 92 ARG A CA 1
ATOM 617 C C . ARG A 1 92 ? -15.800 11.721 5.716 1.00 86.31 92 ARG A C 1
ATOM 619 O O . ARG A 1 92 ? -16.966 11.546 6.055 1.00 86.31 92 ARG A O 1
ATOM 626 N N . ILE A 1 93 ? -14.780 11.582 6.558 1.00 78.19 93 ILE A N 1
ATOM 627 C CA . ILE A 1 93 ? -14.964 11.251 7.971 1.00 78.19 93 ILE A CA 1
ATOM 628 C C . ILE A 1 93 ? -15.477 12.506 8.694 1.00 78.19 93 ILE A C 1
ATOM 630 O O . ILE A 1 93 ? -14.736 13.466 8.896 1.00 78.19 93 ILE A O 1
ATOM 634 N N . GLU A 1 94 ? -16.759 12.514 9.065 1.00 75.94 94 GLU A N 1
ATOM 635 C CA . GLU A 1 94 ? -17.344 13.553 9.919 1.00 75.94 94 GLU A CA 1
ATOM 636 C C . GLU A 1 94 ? -16.872 13.363 11.362 1.00 75.94 94 GLU A C 1
ATOM 638 O O . GLU A 1 94 ? -17.286 12.441 12.066 1.00 75.94 94 GLU A O 1
ATOM 643 N N . VAL A 1 95 ? -15.981 14.246 11.808 1.00 72.00 95 VAL A N 1
ATOM 644 C CA . VAL A 1 95 ? -15.404 14.194 13.153 1.00 72.00 95 VAL A CA 1
ATOM 645 C C . VAL A 1 95 ? -16.251 15.049 14.096 1.00 72.00 95 VAL A C 1
ATOM 647 O O . VAL A 1 95 ? -16.385 16.257 13.899 1.00 72.00 95 VAL A O 1
ATOM 650 N N . ARG A 1 96 ? -16.815 14.436 15.148 1.00 68.75 96 ARG A N 1
ATOM 651 C CA . ARG A 1 96 ? -17.324 15.174 16.318 1.00 68.75 96 ARG A CA 1
ATOM 652 C C . ARG A 1 96 ? -16.109 15.686 17.098 1.00 68.75 96 ARG A C 1
ATOM 654 O O . ARG A 1 96 ? -15.507 14.958 17.880 1.00 68.75 96 ARG A O 1
ATOM 661 N N . ALA A 1 97 ? -15.697 16.911 16.797 1.00 60.41 97 ALA A N 1
ATOM 662 C CA . ALA A 1 97 ? -14.535 17.562 17.388 1.00 60.41 97 ALA A CA 1
ATOM 663 C C . ALA A 1 97 ? -14.821 17.993 18.837 1.00 60.41 97 ALA A C 1
ATOM 665 O O . ALA A 1 97 ? -15.128 19.154 19.083 1.00 60.41 97 ALA A O 1
ATOM 666 N N . GLU A 1 98 ? -14.750 17.064 19.792 1.00 64.38 98 GLU A N 1
ATOM 667 C CA . GLU A 1 98 ? -14.885 17.399 21.225 1.00 64.38 98 GLU A CA 1
ATOM 668 C C . GLU A 1 98 ? -13.650 17.045 22.064 1.00 64.38 98 GLU A C 1
ATOM 670 O O . GLU A 1 98 ? -13.487 17.540 23.175 1.00 64.38 98 GLU A O 1
ATOM 675 N N . THR A 1 99 ? -12.711 16.267 21.527 1.00 63.19 99 THR A N 1
ATOM 676 C CA . THR A 1 99 ? -11.439 15.973 22.195 1.00 63.19 99 THR A CA 1
ATOM 677 C C . THR A 1 99 ? -10.346 16.824 21.558 1.00 63.19 99 THR A C 1
ATOM 679 O O . THR A 1 99 ? -10.019 16.600 20.396 1.00 63.19 99 THR A O 1
ATOM 682 N N . GLY A 1 100 ? -9.794 17.801 22.285 1.00 78.69 100 GLY A N 1
ATOM 683 C CA . GLY A 1 100 ? -8.761 18.752 21.826 1.00 78.69 100 GLY A CA 1
ATOM 684 C C . GLY A 1 100 ? -7.386 18.144 21.494 1.00 78.69 100 GLY A C 1
ATOM 685 O O . GLY A 1 100 ? -6.363 18.712 21.863 1.00 78.69 100 GLY A O 1
ATOM 686 N N . GLY A 1 101 ? -7.357 16.983 20.841 1.00 83.69 101 GLY A N 1
ATOM 687 C CA . GLY A 1 101 ? -6.166 16.275 20.388 1.00 83.69 101 GLY A CA 1
ATOM 688 C C . GLY A 1 101 ? -6.020 16.262 18.865 1.00 83.69 101 GLY A C 1
ATOM 689 O O . GLY A 1 101 ? -6.716 16.960 18.131 1.00 83.69 101 GLY A O 1
ATOM 690 N N . ILE A 1 102 ? -5.077 15.442 18.406 1.00 78.94 102 ILE A N 1
ATOM 691 C CA . ILE A 1 102 ? -4.794 15.198 16.991 1.00 78.94 102 ILE A CA 1
ATOM 692 C C . ILE A 1 102 ? -6.038 14.645 16.296 1.00 78.94 102 ILE A C 1
ATOM 694 O O . ILE A 1 102 ? -6.603 13.640 16.722 1.00 78.94 102 ILE A O 1
ATOM 698 N N . ASP A 1 103 ? -6.445 15.305 15.213 1.00 82.69 103 ASP A N 1
ATOM 699 C CA . ASP A 1 103 ? -7.621 14.916 14.452 1.00 82.69 103 ASP A CA 1
ATOM 700 C C . ASP A 1 103 ? -7.424 13.520 13.826 1.00 82.69 103 ASP A C 1
ATOM 702 O O . ASP A 1 103 ? -6.446 13.317 13.096 1.00 82.69 103 ASP A O 1
ATOM 706 N N . PRO A 1 104 ? -8.328 12.549 14.058 1.00 80.69 104 PRO A N 1
ATOM 707 C CA . PRO A 1 104 ? -8.208 11.206 13.494 1.00 80.69 104 PRO A CA 1
ATOM 708 C C . PRO A 1 104 ? -8.163 11.193 11.959 1.00 80.69 104 PRO A C 1
ATOM 710 O O . PRO A 1 104 ? -7.694 10.210 11.383 1.00 80.69 104 PRO A O 1
ATOM 713 N N . ARG A 1 105 ? -8.598 12.269 11.282 1.00 81.62 105 ARG A N 1
ATOM 714 C CA . ARG A 1 105 ? -8.499 12.387 9.819 1.00 81.62 105 ARG A CA 1
ATOM 715 C C . ARG A 1 105 ? -7.100 12.736 9.315 1.00 81.62 105 ARG A C 1
ATOM 717 O O . ARG A 1 105 ? -6.799 12.397 8.171 1.00 81.62 105 ARG A O 1
ATOM 724 N N . TRP A 1 106 ? -6.249 13.369 10.138 1.00 85.12 106 TRP A N 1
ATOM 725 C CA . TRP A 1 106 ? -4.917 13.809 9.695 1.00 85.12 106 TRP A CA 1
ATOM 726 C C . TRP A 1 106 ? -4.135 12.605 9.184 1.00 85.12 106 TRP A C 1
ATOM 728 O O . TRP A 1 106 ? -3.609 12.646 8.074 1.00 85.12 106 TRP A O 1
ATOM 738 N N . TRP A 1 107 ? -4.056 11.522 9.956 1.00 83.75 107 TRP A N 1
ATOM 739 C CA . TRP A 1 107 ? -3.136 10.447 9.603 1.00 83.75 107 TRP A CA 1
ATOM 740 C C . TRP A 1 107 ? -3.532 9.733 8.285 1.00 83.75 107 TRP A C 1
ATOM 742 O O . TRP A 1 107 ? -2.703 9.639 7.375 1.00 83.75 107 TRP A O 1
ATOM 752 N N . PRO A 1 108 ? -4.802 9.335 8.070 1.00 81.12 108 PRO A N 1
ATOM 753 C CA . PRO A 1 108 ? -5.248 8.829 6.770 1.00 81.12 108 PRO A CA 1
ATOM 754 C C . PRO A 1 108 ? -5.063 9.826 5.616 1.00 81.12 108 PRO A C 1
ATOM 756 O O . PRO A 1 108 ? -4.700 9.422 4.509 1.00 81.12 108 PRO A O 1
ATOM 759 N N . GLU A 1 109 ? -5.2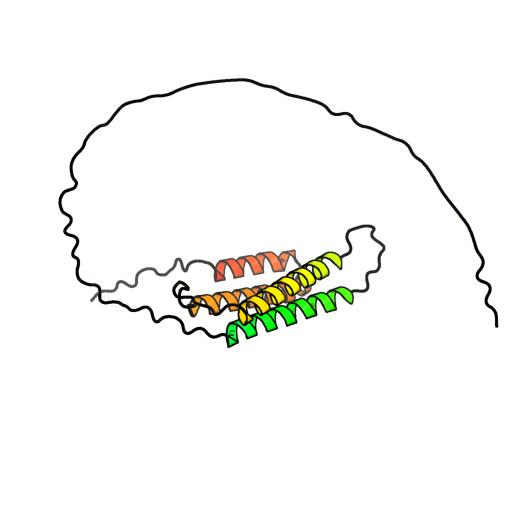83 11.122 5.855 1.00 83.69 109 GLU A N 1
ATOM 760 C CA . GLU A 1 109 ? -5.105 12.167 4.843 1.00 83.69 109 GLU A CA 1
ATOM 761 C C . GLU A 1 109 ? -3.633 12.329 4.442 1.00 83.69 109 GLU A C 1
ATOM 763 O O . GLU A 1 109 ? -3.319 12.373 3.251 1.00 83.69 109 GLU A O 1
ATOM 768 N N . LEU A 1 110 ? -2.714 12.339 5.408 1.00 88.12 110 LEU A N 1
ATOM 769 C CA . LEU A 1 110 ? -1.276 12.424 5.156 1.00 88.12 110 LEU A CA 1
ATOM 770 C C . LEU A 1 110 ? -0.764 11.182 4.409 1.00 88.12 110 LEU A C 1
ATOM 772 O O . LEU A 1 110 ? -0.044 11.325 3.423 1.00 88.12 110 LEU A O 1
ATOM 776 N N . LEU A 1 111 ? -1.178 9.971 4.805 1.00 84.50 111 LEU A N 1
ATOM 777 C CA . LEU A 1 111 ? -0.826 8.742 4.075 1.00 84.50 111 LEU A CA 1
ATOM 778 C C . LEU A 1 111 ? -1.362 8.754 2.642 1.00 84.50 111 LEU A C 1
ATOM 780 O O . LEU A 1 111 ? -0.629 8.432 1.706 1.00 84.50 111 LEU A O 1
ATOM 784 N N . GLY A 1 112 ? -2.628 9.135 2.463 1.00 83.19 112 GLY A N 1
ATOM 785 C CA . GLY A 1 112 ? -3.259 9.192 1.149 1.00 83.19 112 GLY A CA 1
ATOM 786 C C . GLY A 1 112 ? -2.602 10.224 0.232 1.00 83.19 112 GLY A C 1
ATOM 787 O O . GLY A 1 112 ? -2.318 9.922 -0.924 1.00 83.19 112 GLY A O 1
ATOM 788 N N . THR A 1 113 ? -2.313 11.423 0.742 1.00 83.06 113 THR A N 1
ATOM 789 C CA . THR A 1 113 ? -1.701 12.515 -0.036 1.00 83.06 113 THR A CA 1
ATOM 790 C C . THR A 1 113 ? -0.248 12.231 -0.402 1.00 83.06 113 THR A C 1
ATOM 792 O O . THR A 1 113 ? 0.101 12.317 -1.581 1.00 83.06 113 THR A O 1
ATOM 795 N N . VAL A 1 114 ? 0.589 11.834 0.562 1.00 90.56 114 VAL A N 1
ATOM 796 C CA . VAL A 1 114 ? 1.998 11.482 0.307 1.00 90.56 114 VAL A CA 1
ATOM 797 C C . VAL A 1 114 ? 2.079 10.262 -0.603 1.00 90.56 114 VAL A C 1
ATOM 799 O O . VAL A 1 114 ? 2.825 10.265 -1.582 1.00 90.56 114 VAL A O 1
ATOM 802 N N . GLY A 1 115 ? 1.265 9.242 -0.336 1.00 81.12 115 GLY A N 1
ATOM 803 C CA . GLY A 1 115 ? 1.185 8.057 -1.175 1.00 81.12 115 GLY A CA 1
ATOM 804 C C . GLY A 1 115 ? 0.771 8.380 -2.613 1.00 81.12 115 GLY A C 1
ATOM 805 O O . GLY A 1 115 ? 1.414 7.919 -3.556 1.00 81.12 115 GLY A O 1
ATOM 806 N N . ALA A 1 116 ? -0.259 9.208 -2.803 1.00 81.50 116 ALA A N 1
ATOM 807 C CA . ALA A 1 116 ? -0.690 9.634 -4.132 1.00 81.50 116 ALA A CA 1
ATOM 808 C C . ALA A 1 116 ? 0.404 10.435 -4.855 1.00 81.50 116 ALA A C 1
ATOM 810 O O . ALA A 1 116 ? 0.649 10.192 -6.035 1.00 81.50 116 ALA A O 1
ATOM 811 N N . ALA A 1 117 ? 1.107 11.333 -4.156 1.00 89.19 117 ALA A N 1
ATOM 812 C CA . ALA A 1 117 ? 2.226 12.083 -4.726 1.00 89.19 117 ALA A CA 1
ATOM 813 C C . ALA A 1 117 ? 3.357 11.154 -5.203 1.00 89.19 117 ALA A C 1
ATOM 815 O O . ALA A 1 117 ? 3.856 11.310 -6.319 1.00 89.19 117 ALA A O 1
ATOM 816 N N . LEU A 1 118 ? 3.710 10.139 -4.406 1.00 86.75 118 LEU A N 1
ATOM 817 C CA . LEU A 1 118 ? 4.689 9.120 -4.793 1.00 86.75 118 LEU A CA 1
ATOM 818 C C . LEU A 1 118 ? 4.208 8.282 -5.984 1.00 86.75 118 LEU A C 1
ATOM 820 O O . LEU A 1 118 ? 4.990 8.018 -6.894 1.00 86.75 118 LEU A O 1
ATOM 824 N N . ALA A 1 119 ? 2.929 7.905 -6.030 1.00 83.75 119 ALA A N 1
ATOM 825 C CA . ALA A 1 119 ? 2.363 7.172 -7.161 1.00 83.75 119 ALA A CA 1
ATOM 826 C C . ALA A 1 119 ? 2.406 7.992 -8.463 1.00 83.75 119 ALA A C 1
ATOM 828 O O . ALA A 1 119 ? 2.746 7.451 -9.516 1.00 83.75 119 ALA A O 1
ATOM 829 N N . VAL A 1 120 ? 2.136 9.302 -8.395 1.00 90.06 120 VAL A N 1
ATOM 830 C CA . VAL A 1 120 ? 2.316 10.217 -9.535 1.00 90.06 120 VAL A CA 1
ATOM 831 C C . VAL A 1 120 ? 3.784 10.283 -9.948 1.00 90.06 120 VAL A C 1
ATOM 833 O O . VAL A 1 120 ? 4.080 10.161 -11.134 1.00 90.06 120 VAL A O 1
ATOM 836 N N . ALA A 1 121 ? 4.711 10.426 -8.998 1.00 89.44 121 ALA A N 1
ATOM 837 C CA . ALA A 1 121 ? 6.141 10.445 -9.300 1.00 89.44 121 ALA A CA 1
ATOM 838 C C . ALA A 1 121 ? 6.591 9.148 -9.996 1.00 89.44 121 ALA A C 1
ATOM 840 O O . ALA A 1 121 ? 7.278 9.204 -11.015 1.00 89.44 121 ALA A O 1
ATOM 841 N N . LEU A 1 122 ? 6.140 7.985 -9.513 1.00 83.00 122 LEU A N 1
ATOM 842 C CA . LEU A 1 122 ? 6.397 6.688 -10.145 1.00 83.00 122 LEU A CA 1
ATOM 843 C C . LEU A 1 122 ? 5.805 6.604 -11.554 1.00 83.00 122 LEU A C 1
ATOM 845 O O . LEU A 1 122 ? 6.475 6.116 -12.462 1.00 83.00 122 LEU A O 1
ATOM 849 N N . LEU A 1 123 ? 4.586 7.110 -11.757 1.00 85.81 123 LEU A N 1
ATOM 850 C CA . LEU A 1 123 ? 3.951 7.153 -13.073 1.00 85.81 123 LEU A CA 1
ATOM 851 C C . LEU A 1 123 ? 4.755 8.020 -14.052 1.00 85.81 123 LEU A C 1
ATOM 853 O O . LEU A 1 123 ? 5.000 7.604 -15.183 1.00 85.81 123 LEU A O 1
ATOM 857 N N . VAL A 1 124 ? 5.212 9.196 -13.614 1.00 91.00 124 VAL A N 1
ATOM 858 C CA . VAL A 1 124 ? 6.066 10.082 -14.420 1.00 91.00 124 VAL A CA 1
ATOM 859 C C . VAL A 1 124 ? 7.380 9.385 -14.768 1.00 91.00 124 VAL A C 1
ATOM 861 O O . VAL A 1 124 ? 7.761 9.363 -15.938 1.00 91.00 124 VAL A O 1
ATOM 864 N N . VAL A 1 125 ? 8.045 8.759 -13.792 1.00 86.12 125 VAL A N 1
ATOM 865 C CA . VAL A 1 125 ? 9.290 8.009 -14.022 1.00 86.12 125 VAL A CA 1
ATOM 866 C C . VAL A 1 125 ? 9.073 6.872 -15.023 1.00 86.12 125 VAL A C 1
ATOM 868 O O . VAL A 1 125 ? 9.875 6.729 -15.944 1.00 86.12 125 VAL A O 1
ATOM 871 N N . ALA A 1 126 ? 7.978 6.118 -14.901 1.00 83.00 126 ALA A N 1
ATOM 872 C CA . ALA A 1 126 ? 7.639 5.020 -15.809 1.00 83.00 126 ALA A CA 1
ATOM 873 C C . ALA A 1 126 ? 7.373 5.489 -17.253 1.00 83.00 126 ALA A C 1
ATOM 875 O O . ALA A 1 126 ? 7.615 4.752 -18.211 1.00 83.00 126 ALA A O 1
ATOM 876 N N . VAL A 1 127 ? 6.875 6.716 -17.434 1.00 86.81 127 VAL A N 1
ATOM 877 C CA . VAL A 1 127 ? 6.619 7.290 -18.764 1.00 86.81 127 VAL A CA 1
ATOM 878 C C . VAL A 1 127 ? 7.894 7.872 -19.380 1.00 86.81 127 VAL A C 1
ATOM 880 O O . VAL A 1 127 ? 8.169 7.617 -20.560 1.00 86.81 127 VAL A O 1
ATOM 883 N N . VAL A 1 128 ? 8.656 8.641 -18.595 1.00 90.00 128 VAL A N 1
ATOM 884 C CA . VAL A 1 128 ? 9.784 9.463 -19.065 1.00 90.00 128 VAL A CA 1
ATOM 885 C C . VAL A 1 128 ? 11.077 8.659 -19.202 1.00 90.00 128 VAL A C 1
ATOM 887 O O . VAL A 1 128 ? 11.852 8.919 -20.121 1.00 90.00 128 VAL A O 1
ATOM 890 N N . ARG A 1 129 ? 11.332 7.675 -18.331 1.00 79.81 129 ARG A N 1
ATOM 891 C CA . ARG A 1 129 ? 12.604 6.944 -18.321 1.00 79.81 129 ARG A CA 1
ATOM 892 C C . ARG A 1 129 ? 12.488 5.643 -19.131 1.00 79.81 129 ARG A C 1
ATOM 894 O O . ARG A 1 129 ? 11.741 4.752 -18.732 1.00 79.81 129 ARG A O 1
ATOM 901 N N . PRO A 1 130 ? 13.198 5.485 -20.265 1.00 64.88 130 PRO A N 1
ATOM 902 C CA . PRO A 1 130 ? 13.349 4.176 -20.889 1.00 64.88 130 PRO A CA 1
ATOM 903 C C . PRO A 1 130 ? 14.154 3.281 -19.940 1.00 64.88 130 PRO A C 1
ATOM 905 O O . PRO A 1 130 ? 15.296 3.584 -19.600 1.00 64.88 130 PRO A O 1
ATOM 908 N N . SER A 1 131 ? 13.511 2.227 -19.444 1.00 61.38 131 SER A N 1
ATOM 909 C CA . SER A 1 131 ? 14.085 1.291 -18.481 1.00 61.38 131 SER A CA 1
ATOM 910 C C . SER A 1 131 ? 15.162 0.438 -19.152 1.00 61.38 131 SER A C 1
ATOM 912 O O . SER A 1 131 ? 14.858 -0.623 -19.690 1.00 61.38 131 SER A O 1
ATOM 914 N N . ASP A 1 132 ? 16.408 0.904 -19.119 1.00 61.75 132 ASP A N 1
ATOM 915 C CA . ASP A 1 132 ? 17.574 0.053 -19.337 1.00 61.75 132 ASP A CA 1
ATOM 916 C C . ASP A 1 132 ? 17.886 -0.637 -18.007 1.00 61.75 132 ASP A C 1
ATOM 918 O O . ASP A 1 132 ? 18.232 0.011 -17.015 1.00 61.75 132 ASP A O 1
ATOM 922 N N . ARG A 1 133 ? 17.582 -1.931 -17.926 1.00 60.03 133 ARG A N 1
ATOM 923 C CA . ARG A 1 133 ? 17.659 -2.700 -16.679 1.00 60.03 133 ARG A CA 1
ATOM 924 C C . ARG A 1 133 ? 18.354 -4.032 -16.913 1.00 60.03 133 ARG A C 1
ATOM 926 O O . ARG A 1 133 ? 17.807 -5.085 -16.603 1.00 60.03 133 ARG A O 1
ATOM 933 N N . GLY A 1 134 ? 19.573 -3.953 -17.446 1.00 57.72 134 GLY A N 1
ATOM 934 C CA . GLY A 1 134 ? 20.501 -5.086 -17.489 1.00 57.72 134 GLY A CA 1
ATOM 935 C C . GLY A 1 134 ? 20.874 -5.626 -16.101 1.00 57.72 134 GLY A C 1
ATOM 936 O O . GLY A 1 134 ? 21.305 -6.763 -16.004 1.00 57.72 134 GLY A O 1
ATOM 937 N N . ASP A 1 135 ? 20.642 -4.840 -15.044 1.00 56.06 135 ASP A N 1
ATOM 938 C CA . ASP A 1 135 ? 21.004 -5.156 -13.654 1.00 56.06 135 ASP A CA 1
ATOM 939 C C . ASP A 1 135 ? 19.789 -5.495 -12.762 1.00 56.06 135 ASP A C 1
ATOM 941 O O . ASP A 1 135 ? 19.875 -5.510 -11.538 1.00 56.06 135 ASP A O 1
ATOM 945 N N . LEU A 1 136 ? 18.602 -5.715 -13.351 1.00 58.75 136 LEU A N 1
ATOM 946 C CA . LEU A 1 136 ? 17.488 -6.276 -12.584 1.00 58.75 136 LEU A CA 1
ATOM 947 C C . LEU A 1 136 ? 17.490 -7.791 -12.676 1.00 58.75 136 LEU A C 1
ATOM 949 O O . LEU A 1 136 ? 17.167 -8.359 -13.720 1.00 58.75 136 LEU A O 1
ATOM 953 N N . GLU A 1 137 ? 17.719 -8.420 -11.527 1.00 58.94 137 GLU A N 1
ATOM 954 C CA . GLU A 1 137 ? 17.402 -9.822 -11.298 1.00 58.94 137 GLU A CA 1
ATOM 955 C C . GLU A 1 137 ? 15.988 -10.126 -11.822 1.00 58.94 137 GLU A C 1
ATOM 957 O O . GLU A 1 137 ? 15.013 -9.424 -11.507 1.00 58.94 137 GLU A O 1
ATOM 962 N N . ALA A 1 138 ? 15.860 -11.171 -12.643 1.00 61.56 138 ALA A N 1
ATOM 963 C CA . ALA A 1 138 ? 14.572 -11.576 -13.184 1.00 61.56 138 ALA A CA 1
ATOM 964 C C . ALA A 1 138 ? 13.574 -11.766 -12.033 1.00 61.56 138 ALA A C 1
ATOM 966 O O . ALA A 1 138 ? 13.834 -12.501 -11.079 1.00 61.56 138 ALA A O 1
ATOM 967 N N . THR A 1 139 ? 12.419 -11.096 -12.113 1.00 65.06 139 THR A N 1
ATOM 968 C CA . THR A 1 139 ? 11.360 -11.216 -11.103 1.00 65.06 139 THR A CA 1
ATOM 969 C C . THR A 1 139 ? 10.991 -12.688 -10.938 1.00 65.06 139 THR A C 1
ATOM 971 O O . THR A 1 139 ? 10.331 -13.285 -11.791 1.00 65.06 139 THR A O 1
ATOM 974 N N . THR A 1 140 ? 11.432 -13.294 -9.838 1.00 75.38 140 THR A N 1
ATOM 975 C CA . THR A 1 140 ? 11.166 -14.706 -9.582 1.00 75.38 140 THR A CA 1
ATOM 976 C C . THR A 1 140 ? 9.683 -14.870 -9.250 1.00 75.38 140 THR A C 1
ATOM 978 O O . THR A 1 140 ? 9.105 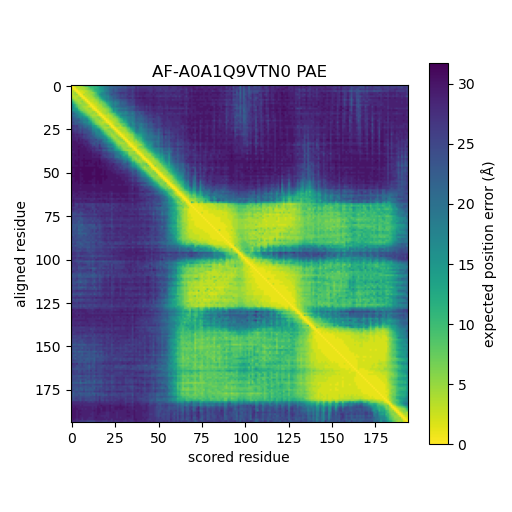-14.077 -8.500 1.00 75.38 140 THR A O 1
ATOM 981 N N . ARG A 1 141 ? 9.030 -15.918 -9.779 1.00 74.69 141 ARG A N 1
ATOM 982 C CA . ARG A 1 141 ? 7.626 -16.227 -9.424 1.00 74.69 141 ARG A CA 1
ATOM 983 C C . ARG A 1 141 ? 7.434 -16.333 -7.906 1.00 74.69 141 ARG A C 1
ATOM 985 O O . ARG A 1 141 ? 6.388 -15.950 -7.396 1.00 74.69 141 ARG A O 1
ATOM 992 N N . SER A 1 142 ? 8.465 -16.799 -7.196 1.00 76.94 142 SER A N 1
ATOM 993 C CA . SER A 1 142 ? 8.507 -16.871 -5.732 1.00 76.94 142 SER A CA 1
ATOM 994 C C . SER A 1 142 ? 8.327 -15.498 -5.069 1.00 76.94 142 SER A C 1
ATOM 996 O O . SER A 1 142 ? 7.528 -15.360 -4.140 1.00 76.94 142 SER A O 1
ATOM 998 N N . GLY A 1 143 ? 8.987 -14.456 -5.588 1.00 80.19 143 GLY A N 1
ATOM 999 C CA . GLY A 1 143 ? 8.844 -13.087 -5.087 1.00 80.19 143 GLY A CA 1
ATOM 1000 C C . GLY A 1 143 ? 7.425 -12.540 -5.251 1.00 80.19 143 GLY A C 1
ATOM 1001 O O . GLY A 1 143 ? 6.875 -11.965 -4.314 1.00 80.19 143 GLY A O 1
ATOM 1002 N N . VAL A 1 144 ? 6.792 -12.789 -6.402 1.00 82.00 144 VAL A N 1
ATOM 1003 C CA . VAL A 1 144 ? 5.407 -12.350 -6.656 1.00 82.00 144 VAL A CA 1
ATOM 1004 C C . VAL A 1 144 ? 4.424 -13.047 -5.718 1.00 82.00 144 VAL A C 1
ATOM 1006 O O . VAL A 1 144 ? 3.564 -12.387 -5.140 1.00 82.00 144 VAL A O 1
ATOM 1009 N N . VAL A 1 145 ? 4.564 -14.362 -5.518 1.00 85.25 145 VAL A N 1
ATOM 1010 C CA . VAL A 1 145 ? 3.700 -15.112 -4.592 1.00 85.25 145 VAL A CA 1
ATOM 1011 C C . VAL A 1 145 ? 3.843 -14.579 -3.166 1.00 85.25 145 VAL A C 1
ATOM 1013 O O . VAL A 1 145 ? 2.832 -14.338 -2.511 1.00 85.25 145 VAL A O 1
ATOM 1016 N N . ARG A 1 146 ? 5.072 -14.318 -2.701 1.00 85.38 146 ARG A N 1
ATOM 1017 C CA . ARG A 1 146 ? 5.318 -13.719 -1.378 1.00 85.38 146 ARG A CA 1
ATOM 1018 C C . ARG A 1 146 ? 4.709 -12.326 -1.247 1.00 85.38 146 ARG A C 1
ATOM 1020 O O . ARG A 1 146 ? 4.089 -12.035 -0.226 1.00 85.38 146 ARG A O 1
ATOM 1027 N N . LEU A 1 147 ? 4.837 -11.489 -2.275 1.00 83.75 147 LEU A N 1
ATOM 1028 C CA . LEU A 1 147 ? 4.237 -10.156 -2.295 1.00 83.75 147 LEU A CA 1
ATOM 1029 C C . LEU A 1 147 ? 2.711 -10.236 -2.174 1.00 83.75 147 LEU A C 1
ATOM 1031 O O . LEU A 1 147 ? 2.134 -9.618 -1.282 1.00 83.75 147 LEU A O 1
ATOM 1035 N N . VAL A 1 148 ? 2.065 -11.035 -3.029 1.00 85.75 148 VAL A N 1
ATOM 1036 C CA . VAL A 1 148 ? 0.604 -11.210 -3.017 1.00 85.75 148 VAL A CA 1
ATOM 1037 C C . VAL A 1 148 ? 0.137 -11.787 -1.683 1.00 85.75 148 VAL A C 1
ATOM 1039 O O . VAL A 1 148 ? -0.831 -11.288 -1.116 1.00 85.75 148 VAL A O 1
ATOM 1042 N N . ALA A 1 149 ? 0.846 -12.780 -1.142 1.00 90.44 149 ALA A N 1
ATOM 1043 C CA . ALA A 1 149 ? 0.532 -13.355 0.161 1.00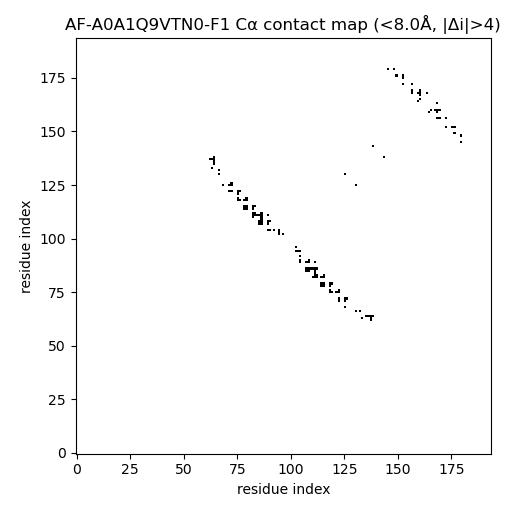 90.44 149 ALA A CA 1
ATOM 1044 C C . ALA A 1 149 ? 0.652 -12.323 1.293 1.00 90.44 149 ALA A C 1
ATOM 1046 O O . ALA A 1 149 ? -0.211 -12.275 2.163 1.00 90.44 149 ALA A O 1
ATOM 1047 N N . THR A 1 150 ? 1.665 -11.454 1.257 1.00 87.75 150 THR A N 1
ATOM 1048 C CA . THR A 1 150 ? 1.852 -10.388 2.256 1.00 87.75 150 THR A CA 1
ATOM 1049 C C . THR A 1 150 ? 0.724 -9.362 2.192 1.00 87.75 150 THR A C 1
ATOM 1051 O O . THR A 1 150 ? 0.168 -8.983 3.221 1.00 87.75 150 THR A O 1
ATOM 1054 N N . VAL A 1 151 ? 0.340 -8.948 0.981 1.00 86.56 151 VAL A N 1
ATOM 1055 C CA . VAL A 1 151 ? -0.784 -8.025 0.765 1.00 86.56 151 VAL A CA 1
ATOM 1056 C C . VAL A 1 151 ? -2.098 -8.649 1.236 1.00 86.56 151 VAL A C 1
ATOM 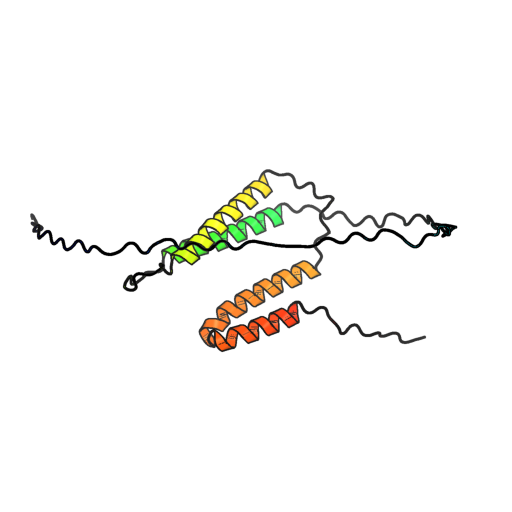1058 O O . VAL A 1 151 ? -2.860 -8.001 1.952 1.00 86.56 151 VAL A O 1
ATOM 1061 N N . ALA A 1 152 ? -2.352 -9.913 0.889 1.00 89.81 152 ALA A N 1
ATOM 1062 C CA . ALA A 1 152 ? -3.538 -10.640 1.330 1.00 89.81 152 ALA A CA 1
ATOM 1063 C C . ALA A 1 152 ? -3.576 -10.796 2.858 1.00 89.81 152 ALA A C 1
ATOM 1065 O O . ALA A 1 152 ? -4.630 -10.615 3.465 1.00 89.81 152 ALA A O 1
ATOM 1066 N N . LEU A 1 153 ? -2.430 -11.068 3.486 1.00 93.38 153 LEU A N 1
ATOM 1067 C CA . LEU A 1 153 ? -2.314 -11.186 4.935 1.00 93.38 153 LEU A CA 1
ATOM 1068 C C . LEU A 1 153 ? -2.606 -9.852 5.638 1.00 93.38 153 LEU A C 1
ATOM 1070 O O . LEU A 1 153 ? -3.361 -9.824 6.609 1.00 93.38 153 LEU A O 1
ATOM 1074 N N . ALA A 1 154 ? -2.065 -8.745 5.124 1.00 90.25 154 ALA A N 1
ATOM 1075 C CA . ALA A 1 154 ? -2.341 -7.408 5.644 1.00 90.25 154 ALA A CA 1
ATOM 1076 C C . ALA A 1 154 ? -3.826 -7.031 5.497 1.00 90.25 154 ALA A C 1
ATOM 1078 O O . ALA A 1 154 ? -4.443 -6.560 6.452 1.00 90.25 154 ALA A O 1
ATOM 1079 N N . ALA A 1 155 ? -4.427 -7.290 4.332 1.00 84.62 155 ALA A N 1
ATOM 1080 C CA . ALA A 1 155 ? -5.854 -7.059 4.110 1.00 84.62 155 ALA A CA 1
ATOM 1081 C C . ALA A 1 155 ? -6.723 -7.923 5.042 1.00 84.62 155 ALA A C 1
ATOM 1083 O O . ALA A 1 155 ? -7.670 -7.422 5.647 1.00 84.62 155 ALA A O 1
ATOM 1084 N N . GLY A 1 156 ? -6.365 -9.199 5.210 1.00 92.69 156 GLY A N 1
ATOM 1085 C CA . GLY A 1 156 ? -7.023 -10.116 6.136 1.00 92.69 156 GLY A CA 1
ATOM 1086 C C . GLY A 1 156 ? -6.970 -9.620 7.579 1.00 92.69 156 GLY A C 1
ATOM 1087 O O . GLY A 1 156 ? -7.991 -9.643 8.257 1.00 92.69 156 GLY A O 1
ATOM 1088 N N . TYR A 1 157 ? -5.828 -9.093 8.032 1.00 91.62 157 TYR A N 1
ATOM 1089 C CA . TYR A 1 157 ? -5.709 -8.473 9.354 1.00 91.62 157 TYR A CA 1
ATOM 1090 C C . TYR A 1 157 ? -6.645 -7.273 9.523 1.00 91.62 157 TYR A C 1
ATOM 1092 O O . TYR A 1 157 ? -7.343 -7.193 10.532 1.00 91.62 157 TYR A O 1
ATOM 1100 N N . LEU A 1 158 ? -6.718 -6.378 8.533 1.00 88.88 158 LEU A N 1
ATOM 1101 C CA . LEU A 1 158 ? -7.602 -5.208 8.593 1.00 88.88 158 LEU A CA 1
ATOM 1102 C C . LEU A 1 158 ? -9.086 -5.592 8.670 1.00 88.88 158 LEU A C 1
ATOM 1104 O O . LEU A 1 158 ? -9.851 -4.916 9.353 1.00 88.88 158 LEU A O 1
ATOM 1108 N N . VAL A 1 159 ? -9.491 -6.677 8.004 1.00 87.25 159 VAL A N 1
ATOM 1109 C CA . VAL A 1 159 ? -10.863 -7.209 8.076 1.00 87.25 159 VAL A CA 1
ATOM 1110 C C . VAL A 1 159 ? -11.108 -7.961 9.386 1.00 87.25 159 VAL A C 1
ATOM 1112 O O . VAL A 1 159 ? -12.188 -7.856 9.965 1.00 87.25 159 VAL A O 1
ATOM 1115 N N . LEU A 1 160 ? -10.115 -8.708 9.871 1.00 90.38 160 LEU A N 1
ATOM 1116 C CA . LEU A 1 160 ? -10.224 -9.520 11.081 1.00 90.38 160 LEU A CA 1
ATOM 1117 C C . LEU A 1 160 ? -10.239 -8.665 12.353 1.00 90.38 160 LEU A C 1
ATOM 1119 O O . LEU A 1 160 ? -10.974 -8.966 13.291 1.00 90.38 160 LEU A O 1
ATOM 1123 N N . TRP A 1 161 ? -9.456 -7.587 12.386 1.00 94.25 161 TRP A N 1
ATOM 1124 C CA . TRP A 1 161 ? -9.321 -6.705 13.543 1.00 94.25 161 TRP A CA 1
ATOM 1125 C C . TRP A 1 161 ? -10.668 -6.205 14.111 1.00 94.25 161 TRP A C 1
ATOM 1127 O O . TRP A 1 161 ? -10.894 -6.422 15.305 1.00 94.25 161 TRP A O 1
ATOM 1137 N N . PRO A 1 162 ? -11.602 -5.612 13.340 1.00 88.25 162 PRO A N 1
ATOM 1138 C CA . PRO A 1 162 ? -12.880 -5.153 13.892 1.00 88.25 162 PRO A CA 1
ATOM 1139 C C . PRO A 1 162 ? -13.781 -6.287 14.412 1.00 88.25 162 PRO A C 1
ATOM 1141 O O . PRO A 1 162 ? -14.688 -6.014 15.191 1.00 88.25 162 PRO A O 1
ATOM 1144 N N . LEU A 1 163 ? -13.545 -7.542 14.010 1.00 94.50 163 LEU A N 1
ATOM 1145 C CA . LEU A 1 163 ? -14.358 -8.696 14.410 1.00 94.50 163 LEU A CA 1
ATOM 1146 C C . LEU A 1 163 ? -13.922 -9.286 15.758 1.00 94.50 163 LEU A C 1
ATOM 1148 O O . LEU A 1 163 ? -14.769 -9.678 16.555 1.00 94.50 163 LEU A O 1
ATOM 1152 N N . VAL A 1 164 ? -12.610 -9.370 16.008 1.00 95.38 164 VAL A N 1
ATOM 1153 C CA . VAL A 1 164 ? -12.052 -10.068 17.189 1.00 95.38 164 VAL A CA 1
ATOM 1154 C C . VAL A 1 164 ? -11.305 -9.150 18.160 1.00 95.38 164 VAL A C 1
ATOM 1156 O O . VAL A 1 164 ? -10.922 -9.575 19.248 1.00 95.38 164 VAL A O 1
ATOM 1159 N N . GLY A 1 165 ? -11.090 -7.888 17.784 1.00 92.94 165 GLY A N 1
ATOM 1160 C CA . GLY A 1 165 ? -10.335 -6.917 18.568 1.00 92.94 165 GLY A CA 1
ATOM 1161 C C . GLY A 1 165 ? -8.817 -7.012 18.382 1.00 92.94 165 GLY A C 1
ATOM 1162 O O . GLY A 1 165 ? -8.260 -8.010 17.921 1.00 92.94 165 GLY A O 1
ATOM 1163 N N . PHE A 1 166 ? -8.125 -5.930 18.752 1.00 92.31 166 PHE A N 1
ATOM 1164 C CA . PHE A 1 166 ? -6.683 -5.759 18.522 1.00 92.31 166 PHE A CA 1
ATOM 1165 C C . PHE A 1 166 ? -5.835 -6.837 19.208 1.00 92.31 166 PHE A C 1
ATOM 1167 O O . PHE A 1 166 ? -4.879 -7.350 18.622 1.00 92.31 166 PHE A O 1
ATOM 1174 N N . LEU A 1 167 ? -6.203 -7.185 20.445 1.00 95.69 167 LEU A N 1
ATOM 1175 C CA . LEU A 1 167 ? -5.432 -8.085 21.300 1.00 95.69 167 LEU A CA 1
ATOM 1176 C C . LEU A 1 167 ? -5.347 -9.507 20.727 1.00 95.69 167 LEU A C 1
ATOM 1178 O O . LEU A 1 167 ? -4.327 -10.164 20.891 1.00 95.69 167 LEU A O 1
ATOM 1182 N N . VAL A 1 168 ? -6.393 -9.963 20.028 1.00 96.81 168 VAL A N 1
ATOM 1183 C CA . VAL A 1 168 ? -6.443 -11.295 19.404 1.00 96.81 168 VAL A CA 1
ATOM 1184 C C . VAL A 1 168 ? -5.937 -11.246 17.962 1.00 96.81 168 VAL A C 1
ATOM 1186 O O . VAL A 1 168 ? -5.174 -12.117 17.550 1.00 96.81 168 VAL A O 1
ATOM 1189 N N . ALA A 1 169 ? -6.298 -10.215 17.193 1.00 93.69 169 ALA A N 1
ATOM 1190 C CA . ALA A 1 169 ? -5.909 -10.115 15.785 1.00 93.69 169 ALA A CA 1
ATOM 1191 C C . ALA A 1 169 ? -4.386 -10.006 15.591 1.00 93.69 169 ALA A C 1
ATOM 1193 O O . ALA A 1 169 ? -3.834 -10.594 14.663 1.00 93.69 169 ALA A O 1
ATOM 1194 N N . THR A 1 170 ? -3.700 -9.277 16.474 1.00 95.50 170 THR A N 1
ATOM 1195 C CA . THR A 1 170 ? -2.260 -9.001 16.358 1.00 95.50 170 THR A CA 1
ATOM 1196 C C . THR A 1 170 ? -1.377 -10.246 16.502 1.00 95.50 170 THR A C 1
ATOM 1198 O O . THR A 1 170 ? -0.587 -10.495 15.591 1.00 95.50 170 THR A O 1
ATOM 1201 N N . PRO A 1 171 ? -1.484 -11.075 17.564 1.00 97.12 171 PRO A N 1
ATOM 1202 C CA . PRO A 1 171 ? -0.673 -12.288 17.665 1.00 97.12 171 PRO A CA 1
ATOM 1203 C C . PRO A 1 171 ? -0.965 -13.274 16.528 1.00 97.12 171 PRO A C 1
ATOM 1205 O O . PRO A 1 171 ? -0.035 -13.890 16.016 1.00 97.12 171 PRO A O 1
ATOM 1208 N N . VAL A 1 172 ? -2.222 -13.380 16.078 1.00 95.94 172 VAL A N 1
ATOM 1209 C CA . VAL A 1 172 ? -2.601 -14.227 14.932 1.00 95.94 172 VAL A CA 1
ATOM 1210 C C . VAL A 1 172 ? -1.922 -13.750 13.647 1.00 95.94 172 VAL A C 1
ATOM 1212 O O . VAL A 1 172 ? -1.329 -14.554 12.927 1.00 95.94 172 VAL A O 1
ATOM 1215 N N . PHE A 1 173 ? -1.961 -12.444 13.375 1.00 94.94 173 PHE A N 1
ATOM 1216 C CA . PHE A 1 173 ? -1.286 -11.849 12.223 1.00 94.94 173 PHE A CA 1
ATOM 1217 C C . PHE A 1 173 ? 0.229 -12.063 12.270 1.00 94.94 173 PHE A C 1
ATOM 1219 O O . PHE A 1 173 ? 0.813 -12.486 11.273 1.00 94.94 173 PHE A O 1
ATOM 1226 N N . LEU A 1 174 ? 0.863 -11.823 13.422 1.00 96.19 174 LEU A N 1
ATOM 1227 C CA . LEU A 1 174 ? 2.304 -12.017 13.586 1.00 96.19 174 LEU A CA 1
ATOM 1228 C C . LEU A 1 174 ? 2.703 -13.480 13.390 1.00 96.19 174 LEU A C 1
ATOM 1230 O O . LEU A 1 174 ? 3.676 -13.751 12.692 1.00 96.19 174 LEU A O 1
ATOM 1234 N N . LEU A 1 175 ? 1.937 -14.424 13.942 1.00 96.50 175 LEU A N 1
ATOM 1235 C CA . LEU A 1 175 ? 2.180 -15.853 13.749 1.00 96.50 175 LEU A CA 1
ATOM 1236 C C . LEU A 1 175 ? 2.103 -16.225 12.262 1.00 96.50 175 LEU A C 1
ATOM 1238 O O . LEU A 1 175 ? 2.993 -16.892 11.740 1.00 96.50 175 LEU A O 1
ATOM 1242 N N . ALA A 1 176 ? 1.069 -15.754 11.565 1.00 94.69 176 ALA A N 1
ATOM 1243 C CA . ALA A 1 176 ? 0.904 -15.995 10.138 1.00 94.69 176 ALA A CA 1
ATOM 1244 C C . ALA A 1 176 ? 2.033 -15.363 9.306 1.00 94.69 176 ALA A C 1
ATOM 1246 O O . ALA A 1 176 ? 2.529 -15.995 8.375 1.00 94.69 176 ALA A O 1
ATOM 1247 N N . ALA A 1 177 ? 2.489 -14.159 9.665 1.00 93.06 177 ALA A N 1
ATOM 1248 C CA . ALA A 1 177 ? 3.626 -13.509 9.020 1.00 93.06 177 ALA A CA 1
ATOM 1249 C C . ALA A 1 177 ? 4.920 -14.305 9.242 1.00 93.06 177 ALA A C 1
ATOM 1251 O O . ALA A 1 177 ? 5.656 -14.554 8.289 1.00 93.06 177 ALA A O 1
ATOM 1252 N N . VAL A 1 178 ? 5.172 -14.771 10.469 1.00 94.81 178 VAL A N 1
ATOM 1253 C CA . VAL A 1 178 ? 6.324 -15.629 10.773 1.00 94.81 178 VAL A CA 1
ATOM 1254 C C . VAL A 1 178 ? 6.266 -16.906 9.948 1.00 94.81 178 VAL A C 1
ATOM 1256 O O . VAL A 1 178 ? 7.260 -17.244 9.327 1.00 94.81 178 VAL A O 1
ATOM 1259 N N . VAL A 1 179 ? 5.122 -17.586 9.865 1.00 92.62 179 VAL A N 1
ATOM 1260 C CA . VAL A 1 179 ? 4.983 -18.800 9.041 1.00 92.62 179 VAL A CA 1
ATOM 1261 C C . VAL A 1 179 ? 5.215 -18.507 7.555 1.00 92.62 179 VAL A C 1
ATOM 1263 O O . VAL A 1 179 ? 5.857 -19.298 6.869 1.00 92.62 179 VAL A O 1
ATOM 1266 N N . LEU A 1 180 ? 4.735 -17.364 7.059 1.00 90.75 180 LEU A N 1
ATOM 1267 C CA . LEU A 1 180 ? 4.892 -16.962 5.661 1.00 90.75 180 LEU A CA 1
ATOM 1268 C C . LEU A 1 180 ? 6.354 -16.656 5.291 1.00 90.75 180 LEU A C 1
ATOM 1270 O O . LEU A 1 180 ? 6.800 -16.990 4.190 1.00 90.75 180 LEU A O 1
ATOM 1274 N N . PHE A 1 181 ? 7.091 -16.004 6.194 1.00 89.56 181 PHE A N 1
ATOM 1275 C CA . PHE A 1 181 ? 8.479 -15.589 5.970 1.00 89.56 181 PHE A CA 1
ATOM 1276 C C . PHE A 1 181 ? 9.518 -16.546 6.544 1.00 89.56 181 PHE A C 1
ATOM 1278 O O . PHE A 1 181 ? 10.700 -16.394 6.229 1.00 89.56 181 PHE A O 1
ATOM 1285 N N . ALA A 1 182 ? 9.105 -17.527 7.346 1.00 88.94 182 ALA A N 1
ATOM 1286 C CA . ALA A 1 182 ? 10.005 -18.508 7.914 1.00 88.94 182 ALA A CA 1
ATOM 1287 C C . ALA A 1 182 ? 10.781 -19.176 6.770 1.00 88.94 182 ALA A C 1
ATOM 1289 O O . ALA A 1 182 ? 10.170 -19.735 5.849 1.00 88.94 182 ALA A O 1
ATOM 1290 N N . PRO A 1 183 ? 12.125 -19.124 6.787 1.00 73.38 183 PRO A N 1
ATOM 1291 C CA . PRO A 1 183 ? 12.901 -19.977 5.909 1.00 73.38 183 PRO A CA 1
ATOM 1292 C C . PRO A 1 183 ? 12.471 -21.405 6.229 1.00 73.38 183 PRO A C 1
ATOM 1294 O O . PRO A 1 183 ? 12.386 -21.768 7.402 1.00 73.38 183 PRO A O 1
ATOM 1297 N N . ALA A 1 184 ? 12.124 -22.188 5.207 1.00 64.75 184 ALA A N 1
ATOM 1298 C CA . ALA A 1 184 ? 11.705 -23.569 5.380 1.00 64.75 184 ALA A CA 1
ATOM 1299 C C . ALA A 1 184 ? 12.860 -24.364 6.011 1.00 64.75 184 ALA A C 1
ATOM 1301 O O . ALA A 1 184 ? 13.651 -24.996 5.318 1.00 64.75 184 ALA A O 1
ATOM 1302 N N . ALA A 1 185 ? 12.970 -24.342 7.338 1.00 62.09 185 ALA A N 1
ATOM 1303 C CA . ALA A 1 185 ? 14.029 -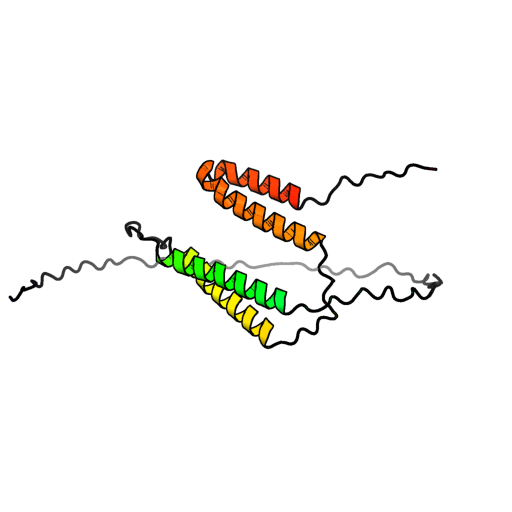24.978 8.118 1.00 62.09 185 ALA A CA 1
ATOM 1304 C C . ALA A 1 185 ? 13.912 -26.520 8.119 1.00 62.09 185 ALA A C 1
ATOM 1306 O O . ALA A 1 185 ? 14.465 -27.202 8.976 1.00 62.09 185 ALA A O 1
ATOM 1307 N N . GLY A 1 186 ? 13.162 -27.079 7.165 1.00 54.75 186 GLY A N 1
ATOM 1308 C CA . GLY A 1 186 ? 12.741 -28.472 7.104 1.00 54.75 186 GLY A CA 1
ATOM 1309 C C . GLY A 1 186 ? 13.039 -29.172 5.780 1.00 54.75 186 GLY A C 1
ATOM 1310 O O . GLY A 1 186 ? 12.491 -30.242 5.550 1.00 54.75 186 GLY A O 1
ATOM 1311 N N . GLY A 1 187 ? 13.916 -28.634 4.928 1.00 52.34 187 GLY A N 1
ATOM 1312 C CA . GLY A 1 187 ? 14.508 -29.381 3.812 1.00 52.34 187 GLY A CA 1
ATOM 1313 C C . GLY A 1 187 ? 15.572 -30.375 4.288 1.00 52.34 187 GLY A C 1
ATOM 1314 O O . GLY A 1 187 ? 16.703 -30.346 3.813 1.00 52.34 187 GLY A O 1
ATOM 1315 N N . ARG A 1 188 ? 15.254 -31.223 5.275 1.00 61.91 188 ARG A N 1
ATOM 1316 C CA . ARG A 1 188 ? 16.126 -32.339 5.653 1.00 61.91 188 ARG A CA 1
ATOM 1317 C C . ARG A 1 188 ? 16.116 -33.364 4.523 1.00 61.91 188 ARG A C 1
ATOM 1319 O O . ARG A 1 188 ? 15.136 -34.072 4.335 1.00 61.91 188 ARG A O 1
ATOM 1326 N N . SER A 1 189 ? 17.224 -33.403 3.788 1.00 66.00 189 SER A N 1
ATOM 1327 C CA . SER A 1 189 ? 17.903 -34.629 3.360 1.00 66.00 189 SER A CA 1
ATOM 1328 C C . SER A 1 189 ? 16.992 -35.831 3.067 1.00 66.00 189 SER A C 1
ATOM 1330 O O . SER A 1 189 ? 16.872 -36.740 3.885 1.00 66.00 189 SER A O 1
ATOM 1332 N N . SER A 1 190 ? 16.460 -35.909 1.850 1.00 58.38 190 SER A N 1
ATOM 1333 C CA . SER A 1 190 ? 16.224 -37.210 1.216 1.00 58.38 190 SER A CA 1
ATOM 1334 C C . SER A 1 190 ? 17.432 -37.544 0.343 1.00 58.38 190 SER A C 1
ATOM 1336 O O . SER A 1 190 ? 17.348 -37.633 -0.877 1.00 58.38 190 SER A O 1
ATOM 1338 N N . SER A 1 191 ? 18.581 -37.705 1.002 1.00 63.59 191 SER A N 1
ATOM 1339 C CA . SER A 1 191 ? 19.623 -38.594 0.505 1.00 63.59 191 SER A CA 1
ATOM 1340 C C . SER A 1 191 ? 19.135 -40.013 0.789 1.00 63.59 191 SER A C 1
ATOM 1342 O O . SER A 1 191 ? 19.213 -40.513 1.909 1.00 63.59 191 SER A O 1
ATOM 1344 N N . SER A 1 192 ? 18.518 -40.628 -0.209 1.00 67.88 192 SER A N 1
ATOM 1345 C CA . SER A 1 192 ? 18.380 -42.079 -0.325 1.00 67.88 192 SER A CA 1
ATOM 1346 C C . SER A 1 192 ? 18.880 -42.375 -1.731 1.00 67.88 192 SER A C 1
ATOM 1348 O O . SER A 1 192 ? 18.228 -42.017 -2.703 1.00 67.88 192 SER A O 1
ATOM 1350 N N . ARG A 1 193 ? 20.182 -42.653 -1.861 1.00 67.81 193 ARG A N 1
ATOM 1351 C CA . ARG A 1 193 ? 20.696 -44.023 -2.024 1.00 67.81 193 ARG A CA 1
ATOM 1352 C C . ARG A 1 193 ? 19.883 -44.786 -3.072 1.00 67.81 193 ARG A C 1
ATOM 1354 O O . ARG A 1 193 ? 18.807 -45.276 -2.747 1.00 67.81 193 ARG A O 1
ATOM 1361 N N . CYS A 1 194 ? 20.417 -44.871 -4.284 1.00 59.56 194 CYS A N 1
ATOM 1362 C CA . CYS A 1 194 ? 21.013 -46.088 -4.838 1.00 59.56 194 CYS A CA 1
ATOM 1363 C C . CYS A 1 194 ? 21.979 -45.686 -5.954 1.00 59.56 194 CYS A C 1
ATOM 1365 O O . CYS A 1 194 ? 21.632 -44.748 -6.705 1.00 59.56 194 CYS A O 1
#